Protein AF-A0A6H5HE06-F1 (afdb_monomer)

InterPro domains:
  IPR005312 Domain of unknown function DUF1759 [PF03564] (68-208)

Solvent-accessible surface area (backbone atoms only — not comparable to full-atom values): 14876 Å² total; per-residue (Å²): 140,81,90,82,85,84,83,82,84,81,82,81,82,79,86,78,85,81,70,79,87,67,64,83,71,72,83,76,66,80,84,77,76,80,84,75,77,85,86,81,89,82,90,81,91,78,94,75,88,69,99,61,97,68,81,77,68,78,78,83,72,69,70,60,37,73,64,35,54,92,39,27,66,64,50,46,66,64,46,46,63,63,71,69,41,82,90,56,56,46,38,60,50,33,53,51,52,55,57,29,33,27,83,94,32,77,48,32,57,56,50,70,72,46,72,88,34,50,85,39,29,65,54,48,55,48,52,48,37,67,73,34,54,40,65,70,61,46,50,52,50,41,52,50,52,51,53,48,48,22,53,37,42,74,62,65,80,65,59,66,54,71,67,59,44,49,56,52,51,49,52,38,52,54,52,38,43,76,71,63,51,61,43,62,87,40,19,52,64,52,39,55,50,54,56,57,43,48,56,71,70,58,44,53,52,50,51,50,52,54,62,71,68,62,78,84,66,99,63,71,86,72,48,24,47,60,47,45,53,52,51,56,54,53,66,70,76,111

Foldseek 3Di:
DDDDDDDDPDDDDDDDDDDPVPPPPPPDDPDPPPPDDDDDDDDDDDDDDDPDPDPPDPPPQQAADLQALVCPVVVCVVLVVVVPDPVDALLVSLVSVLSNHDPPHPLNVLSVVDDSDSVCSVVSVVVSCVHRVDLVVSLVVLVVQLVVLLVCCVVVPNHDDLVVSLVSLVVSVVSCVSSVVLPLVCLLVSLVSSLSNDDPVLNVVVVVVVVVVPPDDPPVSRPSSVVVVVVNVSSVVD

Mean predicted aligned error: 15.54 Å

Nearest PDB structures (foldseek):
  2rld-assembly1_A  TM=2.270E-01  e=9.635E+00  Bacteroides thetaiotaomicron VPI-5482

Structure (mmCIF, N/CA/C/O backbone):
data_AF-A0A6H5HE06-F1
#
_entry.id   AF-A0A6H5HE06-F1
#
loop_
_atom_site.group_PDB
_atom_site.id
_atom_site.type_symbol
_atom_site.label_atom_id
_atom_site.label_alt_id
_atom_site.label_comp_id
_atom_site.label_asym_id
_atom_site.label_entity_id
_atom_site.label_seq_id
_atom_site.pdbx_PDB_ins_code
_atom_site.Cartn_x
_atom_site.Cartn_y
_atom_site.Cartn_z
_atom_site.occupancy
_atom_site.B_iso_or_equiv
_atom_site.auth_seq_id
_atom_site.auth_comp_id
_atom_site.auth_asym_id
_atom_site.auth_atom_id
_atom_site.pdbx_PDB_model_num
ATOM 1 N N . MET A 1 1 ? -53.006 7.112 -16.946 1.00 32.72 1 MET A N 1
ATOM 2 C CA . MET A 1 1 ? -52.119 8.195 -17.419 1.00 32.72 1 MET A CA 1
ATOM 3 C C . MET A 1 1 ? -51.472 8.803 -16.187 1.00 32.72 1 MET A C 1
ATOM 5 O O . MET A 1 1 ? -52.206 9.286 -15.347 1.00 32.72 1 MET A O 1
ATOM 9 N N . GLU A 1 2 ? -50.173 8.758 -15.936 1.00 30.00 2 GLU A N 1
ATOM 10 C CA . GLU A 1 2 ? -49.033 8.216 -16.670 1.00 30.00 2 GLU A CA 1
ATOM 11 C C . GLU A 1 2 ? -47.868 8.178 -15.662 1.00 30.00 2 GLU A C 1
ATOM 13 O O . GLU A 1 2 ? -47.622 9.157 -14.957 1.00 30.00 2 GLU A O 1
ATOM 18 N N . GLU A 1 3 ? -47.202 7.031 -15.548 1.00 27.72 3 GLU A N 1
ATOM 19 C CA . GLU A 1 3 ? -45.944 6.849 -14.820 1.00 27.72 3 GLU A CA 1
ATOM 20 C C . GLU A 1 3 ? -44.797 7.603 -15.504 1.00 27.72 3 GLU A C 1
ATOM 22 O O . GLU A 1 3 ? -44.629 7.440 -16.709 1.00 27.72 3 GLU A O 1
ATOM 27 N N . LYS A 1 4 ? -43.917 8.279 -14.745 1.00 31.20 4 LYS A N 1
ATOM 28 C CA . LYS A 1 4 ? -42.487 8.493 -15.095 1.00 31.20 4 LYS A CA 1
ATOM 29 C C . LYS A 1 4 ? -41.667 8.522 -13.794 1.00 31.20 4 LYS A C 1
ATOM 31 O O . LYS A 1 4 ? -41.693 9.503 -13.066 1.00 31.20 4 LYS A O 1
ATOM 36 N N . ARG A 1 5 ? -41.176 7.381 -13.294 1.00 28.95 5 ARG A N 1
ATOM 37 C CA . ARG A 1 5 ? -39.934 6.649 -13.643 1.00 28.95 5 ARG A CA 1
ATOM 38 C C . ARG A 1 5 ? -38.651 7.436 -13.318 1.00 28.95 5 ARG A C 1
ATOM 40 O O . ARG A 1 5 ? -38.091 8.130 -14.157 1.00 28.95 5 ARG A O 1
ATOM 47 N N . CYS A 1 6 ? -38.180 7.269 -12.080 1.00 26.36 6 CYS A N 1
ATOM 48 C CA . CYS A 1 6 ? -36.849 7.658 -11.613 1.00 26.36 6 CYS A CA 1
ATOM 49 C C . CYS A 1 6 ? -35.831 6.573 -12.022 1.00 26.36 6 CYS A C 1
ATOM 51 O O . CYS A 1 6 ? -35.875 5.450 -11.514 1.00 26.36 6 CYS A O 1
ATOM 53 N N . SER A 1 7 ? -34.943 6.884 -12.971 1.00 28.98 7 SER A N 1
ATOM 54 C CA . SER A 1 7 ? -33.875 5.983 -13.425 1.00 28.98 7 SER A CA 1
ATOM 55 C C . SER A 1 7 ? -32.714 5.949 -12.429 1.00 28.98 7 SER A C 1
ATOM 57 O O . SER A 1 7 ? -31.887 6.858 -12.380 1.00 28.98 7 SER A O 1
ATOM 59 N N . LYS A 1 8 ? -32.616 4.849 -11.676 1.00 29.03 8 LYS A N 1
ATOM 60 C CA . LYS A 1 8 ? -31.389 4.411 -10.997 1.00 29.03 8 LYS A CA 1
ATOM 61 C C . LYS A 1 8 ? -30.367 3.958 -12.047 1.00 29.03 8 LYS A C 1
ATOM 63 O O . LYS A 1 8 ? -30.554 2.920 -12.675 1.00 29.03 8 LYS A O 1
ATOM 68 N N . SER A 1 9 ? -29.270 4.696 -12.199 1.00 26.89 9 SER A N 1
ATOM 69 C CA . SER A 1 9 ? -28.078 4.222 -12.914 1.00 26.89 9 SER A CA 1
ATOM 70 C C . SER A 1 9 ? -27.124 3.563 -11.924 1.00 26.89 9 SER A C 1
ATOM 72 O O . SER A 1 9 ? -26.364 4.214 -11.213 1.00 26.89 9 SER A O 1
ATOM 74 N N . GLN A 1 10 ? -27.217 2.242 -11.871 1.00 29.36 10 GLN A N 1
ATOM 75 C CA . GLN A 1 10 ? -26.431 1.341 -11.044 1.00 29.36 10 GLN A CA 1
ATOM 76 C C . GLN A 1 10 ? -25.119 1.022 -11.774 1.00 29.36 10 GLN A C 1
ATOM 78 O O . GLN A 1 10 ? -25.118 0.283 -12.755 1.00 29.36 10 GLN A O 1
ATOM 83 N N . ARG A 1 11 ? -23.989 1.583 -11.326 1.00 28.09 11 ARG A N 1
ATOM 84 C CA . ARG A 1 11 ? -22.661 1.161 -11.800 1.00 28.09 11 ARG A CA 1
ATOM 85 C C . ARG A 1 11 ? -22.118 0.075 -10.872 1.00 28.09 11 ARG A C 1
ATOM 87 O O . ARG A 1 11 ? -21.587 0.356 -9.805 1.00 28.09 11 ARG A O 1
ATOM 94 N N . ARG A 1 12 ? -22.302 -1.176 -11.305 1.00 26.03 12 ARG A N 1
ATOM 95 C CA . ARG A 1 12 ? -21.591 -2.376 -10.834 1.00 26.03 12 ARG A CA 1
ATOM 96 C C . ARG A 1 12 ? -20.084 -2.170 -11.028 1.00 26.03 12 ARG A C 1
ATOM 98 O O . ARG A 1 12 ? -19.640 -2.047 -12.167 1.00 26.03 12 ARG A O 1
ATOM 105 N N . ALA A 1 13 ? -19.310 -2.171 -9.946 1.00 29.38 13 ALA A N 1
ATOM 106 C CA . ALA A 1 13 ? -17.870 -2.396 -10.020 1.00 29.38 13 ALA A CA 1
ATOM 107 C C . ALA A 1 13 ? -17.638 -3.904 -10.197 1.00 29.38 13 ALA A C 1
ATOM 109 O O . ALA A 1 13 ? -18.088 -4.701 -9.374 1.00 29.38 13 ALA A O 1
ATOM 110 N N . LYS A 1 14 ? -17.023 -4.279 -11.322 1.00 31.33 14 LYS A N 1
ATOM 111 C CA . LYS A 1 14 ? -16.633 -5.653 -11.639 1.00 31.33 14 LYS A CA 1
ATOM 112 C C . LYS A 1 14 ? -15.388 -6.046 -10.841 1.00 31.33 14 LYS A C 1
ATOM 114 O O . LYS A 1 14 ? -14.410 -5.310 -10.800 1.00 31.33 14 LYS A O 1
ATOM 119 N N . GLU A 1 15 ? -15.531 -7.209 -10.222 1.00 33.09 15 GLU A N 1
ATOM 120 C CA . GLU A 1 15 ? -14.563 -8.213 -9.779 1.00 33.09 15 GLU A CA 1
ATOM 121 C C . GLU A 1 15 ? -13.098 -8.027 -10.211 1.00 33.09 15 GLU A C 1
ATOM 123 O O . GLU A 1 15 ? -12.779 -7.982 -11.397 1.00 33.09 15 GLU A O 1
ATOM 128 N N . SER A 1 16 ? -12.201 -8.073 -9.223 1.00 31.77 16 SER A N 1
ATOM 129 C CA . SER A 1 16 ? -10.823 -8.533 -9.387 1.00 31.77 16 SER A CA 1
ATOM 130 C C . SER A 1 16 ? -10.535 -9.627 -8.350 1.00 31.77 16 SER A C 1
ATOM 132 O O . SER A 1 16 ? -10.963 -9.558 -7.195 1.00 31.77 16 SER A O 1
ATOM 134 N N . HIS A 1 17 ? -9.911 -10.703 -8.827 1.00 32.16 17 HIS A N 1
ATOM 135 C CA . HIS A 1 17 ? -9.815 -12.015 -8.187 1.00 32.16 17 HIS A CA 1
ATOM 136 C C . HIS A 1 17 ? -9.103 -12.016 -6.813 1.00 32.16 17 HIS A C 1
ATOM 138 O O . HIS A 1 17 ? -8.177 -11.235 -6.589 1.00 32.16 17 HIS A O 1
ATOM 144 N N . PRO A 1 18 ? -9.493 -12.914 -5.883 1.00 31.30 18 PRO A N 1
ATOM 145 C CA . PRO A 1 18 ? -8.950 -12.952 -4.528 1.00 31.30 18 PRO A CA 1
ATOM 146 C C . PRO A 1 18 ? -7.567 -13.620 -4.443 1.00 31.30 18 PRO A C 1
ATOM 148 O O . PRO A 1 18 ? -7.316 -14.678 -5.014 1.00 31.30 18 PRO A O 1
ATOM 151 N N . CYS A 1 19 ? -6.689 -13.020 -3.637 1.00 32.19 19 CYS A N 1
ATOM 152 C CA . CYS A 1 19 ? -5.426 -13.600 -3.178 1.00 32.19 19 CYS A CA 1
ATOM 153 C C . CYS A 1 19 ? -5.681 -14.891 -2.369 1.00 32.19 19 CYS A C 1
ATOM 155 O O . CYS A 1 19 ? -6.339 -14.858 -1.326 1.00 32.19 19 CYS A O 1
ATOM 157 N N . SER A 1 20 ? -5.132 -16.023 -2.825 1.00 30.17 20 SER A N 1
ATOM 158 C CA . SER A 1 20 ? -5.355 -17.369 -2.259 1.00 30.17 20 SER A CA 1
ATOM 159 C C . SER A 1 20 ? -4.800 -17.567 -0.840 1.00 30.17 20 SER A C 1
ATOM 161 O O . SER A 1 20 ? -5.132 -18.547 -0.169 1.00 30.17 20 SER A O 1
ATOM 163 N N . GLN A 1 21 ? -4.000 -16.622 -0.340 1.00 33.66 21 GLN A N 1
ATOM 164 C CA . GLN A 1 21 ? -3.414 -16.689 0.998 1.00 33.66 21 GLN A CA 1
ATOM 165 C C . GLN A 1 21 ? -4.426 -16.373 2.117 1.00 33.66 21 GLN A C 1
ATOM 167 O O . GLN A 1 21 ? -4.182 -16.727 3.268 1.00 33.66 21 GLN A O 1
ATOM 172 N N . CYS A 1 22 ? -5.556 -15.715 1.812 1.00 34.56 22 CYS A N 1
ATOM 173 C CA . CYS A 1 22 ? -6.513 -15.247 2.828 1.00 34.56 22 CYS A CA 1
ATOM 174 C C . CYS A 1 22 ? -7.740 -16.154 3.045 1.00 34.56 22 CYS A C 1
ATOM 176 O O . CYS A 1 22 ? -8.517 -15.905 3.965 1.00 34.56 22 CYS A O 1
ATOM 178 N N . ASP A 1 23 ? -7.909 -17.207 2.240 1.00 29.30 23 ASP A N 1
ATOM 179 C CA . ASP A 1 23 ? -9.127 -18.037 2.243 1.00 29.30 23 ASP A CA 1
ATOM 180 C C . ASP A 1 23 ? -9.138 -19.107 3.355 1.00 29.30 23 ASP A C 1
ATOM 182 O O . ASP A 1 23 ? -10.183 -19.526 3.847 1.00 29.30 23 ASP A O 1
ATOM 186 N N . LYS A 1 24 ? -7.963 -19.534 3.837 1.00 32.78 24 LYS A N 1
ATOM 187 C CA . LYS A 1 24 ? -7.861 -20.708 4.727 1.00 32.78 24 LYS A CA 1
ATOM 188 C C . LYS A 1 24 ? -8.133 -20.435 6.212 1.00 32.78 24 LYS A C 1
ATOM 190 O O . LYS A 1 24 ? -8.292 -21.389 6.968 1.00 32.78 24 LYS A O 1
ATOM 195 N N . THR A 1 25 ? -8.227 -19.176 6.642 1.00 34.03 25 THR A N 1
ATOM 196 C CA . THR A 1 25 ? -8.325 -18.839 8.080 1.00 34.03 25 THR A CA 1
ATOM 197 C C . THR A 1 25 ? -9.739 -18.450 8.523 1.00 34.03 25 THR A C 1
ATOM 199 O O . THR A 1 25 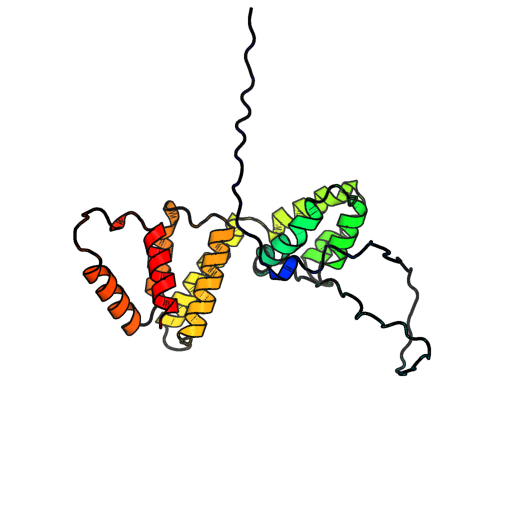? -10.058 -18.542 9.704 1.00 34.03 25 THR A O 1
ATOM 202 N N . ILE A 1 26 ? -10.624 -18.055 7.600 1.00 36.97 26 ILE A N 1
ATOM 203 C CA . ILE A 1 26 ? -11.924 -17.455 7.962 1.00 36.97 26 ILE A CA 1
ATOM 204 C C . ILE A 1 26 ? -13.041 -18.507 8.119 1.00 36.97 26 ILE A C 1
ATOM 206 O O . ILE A 1 26 ? -14.013 -18.272 8.830 1.00 36.97 26 ILE A O 1
ATOM 210 N N . GLY A 1 27 ? -12.886 -19.703 7.542 1.00 28.59 27 GLY A N 1
ATOM 211 C CA . GLY A 1 27 ? -13.958 -20.705 7.463 1.00 28.59 27 GLY A CA 1
ATOM 212 C C . GLY A 1 27 ? -14.201 -21.591 8.694 1.00 28.59 27 GLY A C 1
ATOM 213 O O . GLY A 1 27 ? -15.049 -22.476 8.616 1.00 28.59 27 GLY A O 1
ATOM 214 N N . ARG A 1 28 ? -13.472 -21.439 9.813 1.00 28.52 28 ARG A N 1
ATOM 215 C CA . ARG A 1 28 ? -13.608 -22.394 10.939 1.00 28.52 28 ARG A CA 1
ATOM 216 C C . ARG A 1 28 ? -13.465 -21.846 12.354 1.00 28.52 28 ARG A C 1
ATOM 218 O O . ARG A 1 28 ? -13.445 -22.635 13.296 1.00 28.52 28 ARG A O 1
ATOM 225 N N . VAL A 1 29 ? -13.403 -20.531 12.530 1.00 32.97 29 VAL A N 1
ATOM 226 C CA . VAL A 1 29 ? -13.404 -19.946 13.874 1.00 32.97 29 VAL A CA 1
ATOM 227 C C . VAL A 1 29 ? -14.833 -19.542 14.202 1.00 32.97 29 VAL A C 1
ATOM 229 O O . VAL A 1 29 ? -15.261 -18.428 13.915 1.00 32.97 29 VAL A O 1
ATOM 232 N N . GLY A 1 30 ? -15.584 -20.476 14.792 1.00 29.84 30 GLY A N 1
ATOM 233 C CA . GLY A 1 30 ? -16.690 -20.090 15.660 1.00 29.84 30 GLY A CA 1
ATOM 234 C C . GLY A 1 30 ? -16.108 -19.155 16.716 1.00 29.84 30 GLY A C 1
ATOM 235 O O . GLY A 1 30 ? -15.232 -19.560 17.482 1.00 29.84 30 GLY A O 1
ATOM 236 N N . LEU A 1 31 ? -16.494 -17.881 16.662 1.00 35.03 31 LEU A N 1
ATOM 237 C CA . LEU A 1 31 ? -16.007 -16.842 17.558 1.00 35.03 31 LEU A CA 1
ATOM 238 C C . LEU A 1 31 ? -16.509 -17.119 18.982 1.00 35.03 31 LEU A C 1
ATOM 240 O O . LEU A 1 31 ? -17.526 -16.591 19.403 1.00 35.03 31 LEU A O 1
ATOM 244 N N . ASN A 1 32 ? -15.761 -17.914 19.743 1.00 27.48 32 ASN A N 1
ATOM 245 C CA . ASN A 1 32 ? -15.728 -17.789 21.196 1.00 27.48 32 ASN A CA 1
ATOM 246 C C . ASN A 1 32 ? -14.580 -16.836 21.543 1.00 27.48 32 ASN A C 1
ATOM 248 O O . ASN A 1 32 ? -13.508 -17.265 21.975 1.00 27.48 32 ASN A O 1
ATOM 252 N N . ILE A 1 33 ? -14.778 -15.536 21.306 1.00 35.53 33 ILE A N 1
ATOM 253 C CA . ILE A 1 33 ? -13.910 -14.521 21.907 1.00 35.53 33 ILE A CA 1
ATOM 254 C C . ILE A 1 33 ? -14.346 -14.401 23.365 1.00 35.53 33 ILE A C 1
ATOM 256 O O . ILE A 1 33 ? -15.335 -13.757 23.696 1.00 35.53 33 ILE A O 1
ATOM 260 N N . VAL A 1 34 ? -13.602 -15.069 24.244 1.00 28.89 34 VAL A N 1
ATOM 261 C CA . VAL A 1 34 ? -13.653 -14.798 25.679 1.00 28.89 34 VAL A CA 1
ATOM 262 C C . VAL A 1 34 ? -13.015 -13.427 25.885 1.00 28.89 34 VAL A C 1
ATOM 264 O O . VAL A 1 34 ? -11.790 -13.292 25.885 1.00 28.89 34 VAL A O 1
ATOM 267 N N 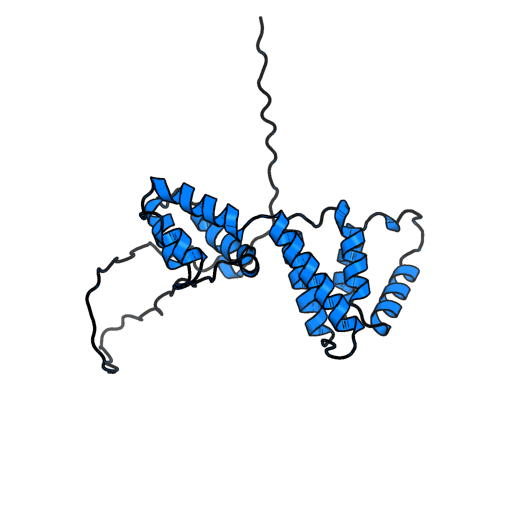. VAL A 1 35 ? -13.853 -12.401 26.014 1.00 26.92 35 VAL A N 1
ATOM 268 C CA . VAL A 1 35 ? -13.440 -11.068 26.455 1.00 26.92 35 VAL A CA 1
ATOM 269 C C . VAL A 1 35 ? -13.186 -11.161 27.959 1.00 26.92 35 VAL A C 1
ATOM 271 O O . VAL A 1 35 ? -14.091 -10.976 28.765 1.00 26.92 35 VAL A O 1
ATOM 274 N N . ASN A 1 36 ? -11.965 -11.522 28.358 1.00 29.02 36 ASN A N 1
ATOM 275 C CA . ASN A 1 36 ? -11.581 -11.392 29.759 1.00 29.02 36 ASN A CA 1
ATOM 276 C C . ASN A 1 36 ? -11.046 -9.982 30.007 1.00 29.02 36 ASN A C 1
ATOM 278 O O . ASN A 1 36 ? -10.022 -9.567 29.463 1.00 29.02 36 ASN A O 1
ATOM 282 N N . SER A 1 37 ? -11.783 -9.279 30.855 1.00 29.88 37 SER A N 1
ATOM 283 C CA . SER A 1 37 ? -11.412 -8.069 31.571 1.00 29.88 37 SER A CA 1
ATOM 284 C C . SER A 1 37 ? -10.034 -8.194 32.241 1.00 29.88 37 SER A C 1
ATOM 286 O O . SER A 1 37 ? -9.697 -9.218 32.837 1.00 29.88 37 SER A O 1
ATOM 288 N N . LEU A 1 38 ? -9.242 -7.119 32.141 1.00 27.62 38 LEU A N 1
ATOM 289 C CA . LEU A 1 38 ? -8.001 -6.895 32.899 1.00 27.62 38 LEU A CA 1
ATOM 290 C C . LEU A 1 38 ? -8.249 -7.034 34.416 1.00 27.62 38 LEU A C 1
ATOM 292 O O . LEU A 1 38 ? -9.349 -6.695 34.866 1.00 27.62 38 LEU A O 1
ATOM 296 N N . PRO A 1 39 ? -7.246 -7.443 35.228 1.00 32.75 39 PRO A N 1
ATOM 297 C CA . PRO A 1 39 ? -6.311 -6.459 35.812 1.00 32.75 39 PRO 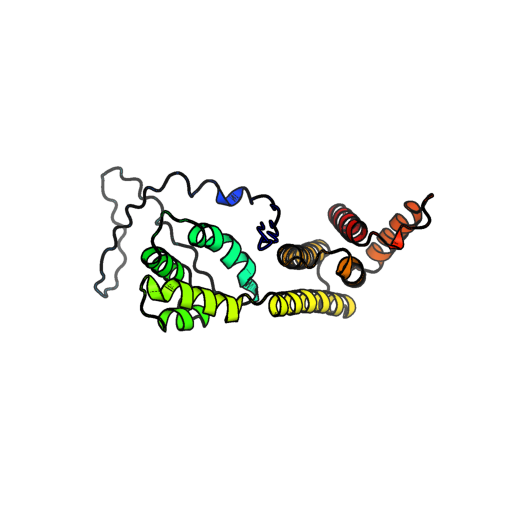A CA 1
ATOM 298 C C . PRO A 1 39 ? -4.885 -7.050 36.084 1.00 32.75 39 PRO A C 1
ATOM 300 O O . PRO A 1 39 ? -4.493 -7.973 35.375 1.00 32.75 39 PRO A O 1
ATOM 303 N N . PRO A 1 40 ? -4.025 -6.485 36.968 1.00 36.59 40 PRO A N 1
ATOM 304 C CA . PRO A 1 40 ? -2.846 -5.707 36.584 1.00 36.59 40 PRO A CA 1
ATOM 305 C C . PRO A 1 40 ? -1.485 -6.365 36.928 1.00 36.59 40 PRO A C 1
ATOM 307 O O . PRO A 1 40 ? -1.402 -7.305 37.707 1.00 36.59 40 PRO A O 1
ATOM 310 N N . THR A 1 41 ? -0.426 -5.795 36.341 1.00 35.28 41 THR A N 1
ATOM 311 C CA . THR A 1 41 ? 0.981 -5.680 36.797 1.00 35.28 41 THR A CA 1
ATOM 312 C C . THR A 1 41 ? 1.647 -6.844 37.555 1.00 35.28 41 THR A C 1
ATOM 314 O O . THR A 1 41 ? 1.329 -7.119 38.706 1.00 35.28 41 THR A O 1
ATOM 317 N N . GLY A 1 42 ? 2.739 -7.384 36.994 1.00 27.23 42 GLY A N 1
ATOM 318 C CA . GLY A 1 42 ? 3.736 -8.141 37.764 1.00 27.23 42 GLY A CA 1
ATOM 319 C C . GLY A 1 42 ? 4.708 -8.946 36.900 1.00 27.23 42 GLY A C 1
ATOM 320 O O . GLY A 1 42 ? 4.293 -9.779 36.105 1.00 27.23 42 GLY A O 1
ATOM 321 N N . ALA A 1 43 ? 6.004 -8.678 37.053 1.00 33.81 43 ALA A N 1
ATOM 322 C CA . ALA A 1 43 ? 7.111 -9.366 36.394 1.00 33.81 43 ALA A CA 1
ATOM 323 C C . ALA A 1 43 ? 7.259 -10.842 36.826 1.00 33.81 43 ALA A C 1
ATOM 325 O O . ALA A 1 43 ? 6.932 -11.189 37.957 1.00 33.81 43 ALA A O 1
ATOM 326 N N . GLY A 1 44 ? 7.859 -11.674 35.962 1.00 27.91 44 GLY A N 1
ATOM 327 C CA . GLY A 1 44 ? 8.436 -12.970 36.347 1.00 27.91 44 GLY A CA 1
ATOM 328 C C . GLY A 1 44 ? 8.218 -14.098 35.335 1.00 27.91 44 GLY A C 1
ATOM 329 O O . GLY A 1 44 ? 7.105 -14.577 35.149 1.00 27.91 44 GLY A O 1
ATOM 330 N N . SER A 1 45 ? 9.303 -14.547 34.704 1.00 39.31 45 SER A N 1
ATOM 331 C CA . SER A 1 45 ? 9.367 -15.742 33.857 1.00 39.31 45 SER A CA 1
ATOM 332 C C . SER A 1 45 ? 9.084 -17.027 34.643 1.00 39.31 45 SER A C 1
ATOM 334 O O . SER A 1 45 ? 9.656 -17.228 35.710 1.00 39.31 45 SER A O 1
ATOM 336 N N . SER A 1 46 ? 8.301 -17.946 34.072 1.00 28.94 46 SER A N 1
ATOM 337 C CA . SER A 1 46 ? 8.353 -19.379 34.396 1.00 28.94 46 SER A CA 1
ATOM 338 C C . SER A 1 46 ? 7.629 -20.196 33.322 1.00 28.94 46 SER A C 1
ATOM 340 O O . SER A 1 46 ? 6.442 -20.001 33.060 1.00 28.94 46 SER A O 1
ATOM 342 N N . LEU A 1 47 ? 8.366 -21.106 32.683 1.00 35.50 47 LEU A N 1
ATOM 343 C CA . LEU A 1 47 ? 7.821 -22.175 31.853 1.00 35.50 47 LEU A CA 1
ATOM 344 C C . LEU A 1 47 ? 7.240 -23.244 32.787 1.00 35.50 47 LEU A C 1
ATOM 346 O O . LEU A 1 47 ? 7.994 -23.937 33.463 1.00 35.50 47 LEU A O 1
ATOM 350 N N . SER A 1 48 ? 5.918 -23.411 32.801 1.00 31.33 48 SER A N 1
ATOM 351 C CA . SER A 1 48 ? 5.274 -24.584 33.394 1.00 31.33 48 SER A CA 1
ATOM 352 C C . SER A 1 48 ? 4.592 -25.416 32.308 1.00 31.33 48 SER A C 1
ATOM 354 O O . SER A 1 48 ? 3.675 -24.977 31.608 1.00 31.33 48 SER A O 1
ATOM 356 N N . VAL A 1 49 ? 5.089 -26.643 32.148 1.00 35.56 49 VAL A N 1
ATOM 357 C CA . VAL A 1 49 ? 4.412 -27.712 31.413 1.00 35.56 49 VAL A CA 1
ATOM 358 C C . VAL A 1 49 ? 3.240 -28.164 32.279 1.00 35.56 49 VAL A C 1
ATOM 360 O O . VAL A 1 49 ? 3.432 -28.528 33.435 1.00 35.56 49 VAL A O 1
ATOM 363 N N . SER A 1 50 ? 2.024 -28.114 31.738 1.00 33.56 50 SER A N 1
ATOM 364 C CA . SER A 1 50 ? 0.850 -28.711 32.372 1.00 33.56 50 SER A CA 1
ATOM 365 C C . SER A 1 50 ? 0.415 -29.913 31.543 1.00 33.56 50 SER A C 1
AT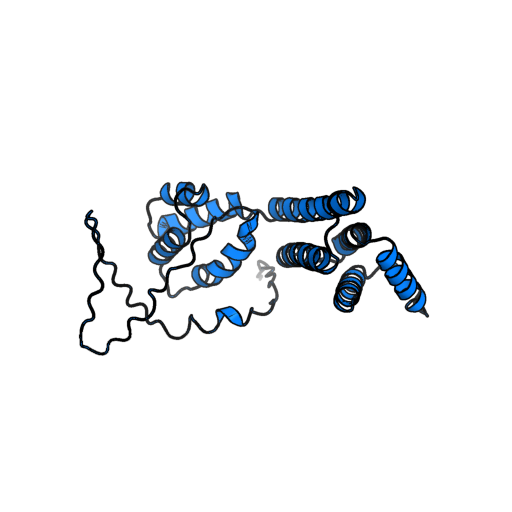OM 367 O O . SER A 1 50 ? 0.079 -29.782 30.364 1.00 33.56 50 SER A O 1
ATOM 369 N N . GLU A 1 51 ? 0.472 -31.084 32.175 1.00 46.00 51 GLU A N 1
ATOM 370 C CA . GLU A 1 51 ? -0.065 -32.356 31.701 1.00 46.00 51 GLU A CA 1
ATOM 371 C C . GLU A 1 51 ? -1.585 -32.263 31.553 1.00 46.00 51 GLU A C 1
ATOM 373 O O . GLU A 1 51 ? -2.349 -32.463 32.493 1.00 46.00 51 GLU A O 1
ATOM 378 N N . LYS A 1 52 ? -2.020 -31.914 30.347 1.00 43.53 52 LYS A N 1
ATOM 379 C CA . LYS A 1 52 ? -3.291 -32.288 29.719 1.00 43.53 52 LYS A CA 1
ATOM 380 C C . LYS A 1 52 ? -3.174 -31.794 28.289 1.00 43.53 52 LYS A C 1
ATOM 382 O O . LYS A 1 52 ? -2.918 -30.612 28.084 1.00 43.53 52 LYS A O 1
ATOM 387 N N . GLY A 1 53 ? -3.292 -32.704 27.324 1.00 43.81 53 GLY A N 1
ATOM 388 C CA . GLY A 1 53 ? -3.098 -32.473 25.889 1.00 43.81 53 GLY A CA 1
ATOM 389 C C . GLY A 1 53 ? -4.095 -31.490 25.272 1.00 43.81 53 GLY A C 1
ATOM 390 O O . GLY A 1 53 ? -4.875 -31.853 24.401 1.00 43.81 53 GLY A O 1
ATOM 391 N N . VAL A 1 54 ? -4.060 -30.237 25.709 1.00 43.97 54 VAL A N 1
ATOM 392 C CA . VAL A 1 54 ? -4.626 -29.100 25.005 1.00 43.97 54 VAL A CA 1
ATOM 393 C C . VAL A 1 54 ? -3.476 -28.538 24.192 1.00 43.97 54 VAL A C 1
ATOM 395 O O . VAL A 1 54 ? -2.587 -27.869 24.720 1.00 43.97 54 VAL A O 1
ATOM 398 N N . LEU A 1 55 ? -3.476 -28.847 22.898 1.00 38.56 55 LEU A N 1
ATOM 399 C CA . LEU A 1 55 ? -2.689 -28.107 21.924 1.00 38.56 55 LEU A CA 1
ATOM 400 C C . LEU A 1 55 ? -3.057 -26.628 22.100 1.00 38.56 55 LEU A C 1
ATOM 402 O O . LEU A 1 55 ? -4.141 -26.203 21.704 1.00 38.56 55 LEU A O 1
ATOM 406 N N . LYS A 1 56 ? -2.198 -25.843 22.760 1.00 47.25 56 LYS A N 1
ATOM 407 C CA . LYS A 1 56 ? -2.336 -24.387 22.779 1.00 47.25 56 LYS A CA 1
ATOM 408 C C . LYS A 1 56 ? -2.060 -23.939 21.351 1.00 47.25 56 LYS A C 1
ATOM 410 O O . LYS A 1 56 ? -0.900 -23.856 20.952 1.00 47.25 56 LYS A O 1
ATOM 415 N N . LEU A 1 57 ? -3.118 -23.710 20.569 1.00 47.06 57 LEU A N 1
ATOM 416 C CA . LEU A 1 57 ? -2.977 -23.000 19.304 1.00 47.06 57 LEU A CA 1
ATOM 417 C C . LEU A 1 57 ? -2.208 -21.703 19.602 1.00 47.06 57 LEU A C 1
ATOM 419 O O . LEU A 1 57 ? -2.505 -21.064 20.623 1.00 47.06 57 LEU A O 1
ATOM 423 N N . PRO A 1 58 ? -1.225 -21.313 18.767 1.00 44.53 58 PRO A N 1
ATOM 424 C CA . PRO A 1 58 ? -0.632 -19.990 18.867 1.00 44.53 58 PRO A CA 1
ATOM 425 C C . PRO A 1 58 ? -1.775 -18.986 18.962 1.00 44.53 58 PRO A C 1
ATOM 427 O O . PRO A 1 58 ? -2.696 -19.032 18.141 1.00 44.53 58 PRO A O 1
ATOM 430 N N . LYS A 1 59 ? -1.773 -18.149 20.006 1.00 49.22 59 LYS A N 1
ATOM 431 C CA . LYS A 1 59 ? -2.762 -17.078 20.132 1.00 49.22 59 LYS A CA 1
ATOM 432 C C . LYS A 1 59 ? -2.742 -16.322 18.806 1.00 49.22 59 LYS A C 1
ATOM 434 O O . LYS A 1 59 ? -1.685 -15.838 18.409 1.00 49.22 59 LYS A O 1
ATOM 439 N N . LEU A 1 60 ? -3.870 -16.301 18.095 1.00 53.09 60 LEU A N 1
ATOM 440 C CA . LEU A 1 60 ? -3.990 -15.532 16.864 1.00 53.09 60 LEU A CA 1
ATOM 441 C C . LEU A 1 60 ? -3.878 -14.059 17.257 1.00 53.09 60 LEU A C 1
ATOM 443 O O . LEU A 1 60 ? -4.844 -13.449 17.710 1.00 53.09 60 LEU A O 1
ATOM 447 N N . GLU A 1 61 ? -2.681 -13.499 17.141 1.00 56.53 61 GLU A N 1
ATOM 448 C CA . GLU A 1 61 ? -2.500 -12.063 17.242 1.00 56.53 61 GLU A CA 1
ATOM 449 C C . GLU A 1 61 ? -3.080 -11.451 15.971 1.00 56.53 61 GLU A C 1
ATOM 451 O O . GLU A 1 61 ? -2.620 -11.717 14.856 1.00 56.53 61 GLU A O 1
ATOM 456 N N . LEU A 1 62 ? -4.146 -10.664 16.128 1.00 68.44 62 LEU A N 1
ATOM 457 C CA . LEU A 1 62 ? -4.645 -9.849 15.033 1.00 68.44 62 LEU A CA 1
ATOM 458 C C . L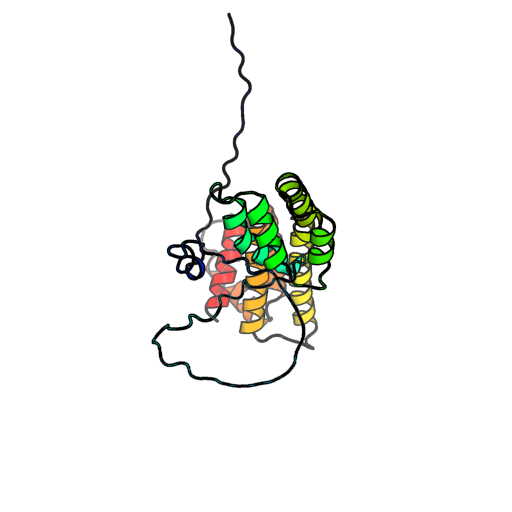EU A 1 62 ? -3.502 -8.944 14.574 1.00 68.44 62 LEU A C 1
ATOM 460 O O . LEU A 1 62 ? -2.894 -8.234 15.377 1.00 68.44 62 LEU A O 1
ATOM 464 N N . ARG A 1 63 ? -3.193 -8.994 13.276 1.00 76.31 63 ARG A N 1
ATOM 465 C CA . ARG A 1 63 ? -2.147 -8.162 12.686 1.00 76.31 63 ARG A CA 1
ATOM 466 C C . ARG A 1 63 ? -2.474 -6.696 12.966 1.00 76.31 63 ARG A C 1
ATOM 468 O O . ARG A 1 63 ? -3.493 -6.196 12.492 1.00 76.31 63 ARG A O 1
ATOM 475 N N . LYS A 1 64 ? -1.599 -6.020 13.712 1.00 86.50 64 LYS A N 1
ATOM 476 C CA . LYS A 1 64 ? -1.670 -4.571 13.902 1.00 86.50 64 LYS A CA 1
ATOM 477 C C . LYS A 1 64 ? -1.158 -3.877 12.637 1.00 86.50 64 LYS A C 1
ATOM 479 O O . LYS A 1 64 ? -0.144 -4.276 12.067 1.00 86.50 64 LYS A O 1
ATOM 484 N N . PHE A 1 65 ? -1.878 -2.858 12.193 1.00 84.62 65 PHE A N 1
ATOM 485 C CA . PHE A 1 65 ? -1.541 -2.009 11.062 1.00 84.62 65 PHE A CA 1
ATOM 486 C C . PHE A 1 65 ? -1.252 -0.599 11.567 1.00 84.62 65 PHE A C 1
ATOM 488 O O . PHE A 1 65 ? -2.064 0.001 12.275 1.00 84.62 65 PHE A O 1
ATOM 495 N N . ASP A 1 66 ? -0.122 -0.043 11.149 1.00 89.50 66 ASP A N 1
ATOM 496 C CA . ASP A 1 66 ? 0.077 1.401 11.151 1.00 89.50 66 ASP A CA 1
ATOM 497 C C . ASP A 1 66 ? -0.707 1.976 9.971 1.00 89.50 66 ASP A C 1
ATOM 499 O O . ASP A 1 66 ? -0.257 1.906 8.828 1.00 89.50 66 ASP A O 1
ATOM 503 N N . ILE A 1 67 ? -1.941 2.418 10.221 1.00 89.56 67 ILE A N 1
ATOM 504 C CA . ILE A 1 67 ? -2.864 2.864 9.174 1.00 89.56 67 ILE A CA 1
ATOM 505 C C . ILE A 1 67 ? -2.444 4.269 8.730 1.00 89.56 67 ILE A C 1
ATOM 507 O O . ILE A 1 67 ? -2.764 5.277 9.358 1.00 89.56 67 ILE A O 1
ATOM 511 N N . GLN A 1 68 ? -1.723 4.317 7.617 1.00 91.06 68 GLN A N 1
ATOM 512 C CA . GLN A 1 68 ? -1.219 5.520 6.966 1.00 91.06 68 GLN A CA 1
ATOM 513 C C . GLN A 1 68 ? -1.546 5.454 5.474 1.00 91.06 68 GLN A C 1
ATOM 515 O O . GLN A 1 68 ? -1.888 4.379 4.980 1.00 91.06 68 GLN A O 1
ATOM 520 N N . PRO A 1 69 ? -1.395 6.548 4.706 1.00 87.44 69 PRO A N 1
ATOM 521 C CA . PRO A 1 69 ? -1.698 6.507 3.277 1.00 87.44 69 PRO A CA 1
ATOM 522 C C . PRO A 1 69 ? -0.924 5.397 2.540 1.00 87.44 69 PRO A C 1
ATOM 524 O O . PRO A 1 69 ? -1.501 4.664 1.747 1.00 87.44 69 PRO A O 1
ATOM 527 N N . ARG A 1 70 ? 0.352 5.168 2.884 1.00 87.25 70 ARG A N 1
ATOM 528 C CA . ARG A 1 70 ? 1.194 4.127 2.257 1.00 87.25 70 ARG A CA 1
ATOM 529 C C . ARG A 1 70 ? 0.704 2.694 2.486 1.00 87.25 70 ARG A C 1
ATOM 531 O O . ARG A 1 70 ? 0.899 1.837 1.631 1.00 87.25 70 ARG A O 1
ATOM 538 N N . THR A 1 71 ? 0.098 2.427 3.638 1.00 89.38 71 THR A N 1
ATOM 539 C CA . THR A 1 71 ? -0.366 1.094 4.062 1.00 89.38 71 THR A CA 1
ATOM 540 C C . THR A 1 71 ? -1.875 0.926 3.900 1.00 89.38 71 THR A C 1
ATOM 542 O O . THR A 1 71 ? -2.396 -0.171 4.113 1.00 89.38 71 THR A O 1
ATOM 545 N N . TRP A 1 72 ? -2.576 1.992 3.499 1.00 91.94 72 TRP A N 1
ATOM 546 C CA . TRP A 1 72 ? -4.028 2.041 3.417 1.00 91.94 72 TRP A CA 1
ATOM 547 C C . TRP A 1 72 ? -4.598 0.947 2.520 1.00 91.94 72 TRP A C 1
ATOM 549 O O . TRP A 1 72 ? -5.538 0.272 2.924 1.00 91.94 72 TRP A O 1
ATOM 559 N N . ILE A 1 73 ? -4.024 0.740 1.329 1.00 88.19 73 ILE A N 1
ATOM 560 C CA . ILE A 1 73 ? -4.513 -0.268 0.375 1.00 88.19 73 ILE A CA 1
ATOM 561 C C . ILE A 1 73 ? -4.467 -1.664 1.006 1.00 88.19 73 ILE A C 1
ATOM 563 O O . ILE A 1 73 ? -5.465 -2.382 0.983 1.00 88.19 73 ILE A O 1
ATOM 567 N N . SER A 1 74 ? -3.347 -2.015 1.639 1.00 88.62 74 SER A N 1
ATOM 568 C CA . SER A 1 74 ? -3.164 -3.303 2.315 1.00 88.62 74 SER A CA 1
ATOM 569 C C . SER A 1 74 ? -4.108 -3.471 3.505 1.00 88.62 74 SER A C 1
ATOM 571 O O . SER A 1 74 ? -4.744 -4.514 3.645 1.00 88.62 74 SER A O 1
ATOM 573 N N . PHE A 1 75 ? -4.235 -2.439 4.345 1.00 91.56 75 PHE A N 1
ATOM 574 C CA . PHE A 1 75 ? -5.167 -2.437 5.473 1.00 91.56 75 PHE A CA 1
ATOM 575 C C . PHE A 1 75 ? -6.611 -2.613 4.993 1.00 91.56 75 PHE A C 1
ATOM 577 O O . PHE A 1 75 ? -7.317 -3.518 5.443 1.00 91.56 75 PHE A O 1
ATOM 584 N N . TRP A 1 76 ? -7.045 -1.778 4.048 1.00 91.56 76 TRP A N 1
ATOM 585 C CA . TRP A 1 76 ? -8.413 -1.775 3.555 1.00 91.56 76 TRP A CA 1
ATOM 586 C C . TRP A 1 76 ? -8.744 -3.078 2.827 1.00 91.56 76 TRP A C 1
ATOM 588 O O . TRP A 1 76 ? -9.844 -3.588 2.992 1.00 91.56 76 TRP A O 1
ATOM 598 N N . ALA A 1 77 ? -7.804 -3.675 2.089 1.00 88.44 77 ALA A N 1
ATOM 599 C CA . ALA A 1 77 ? -7.994 -4.988 1.471 1.00 88.44 77 ALA A CA 1
ATOM 600 C C . ALA A 1 77 ? -8.291 -6.091 2.505 1.00 88.44 77 ALA A C 1
ATOM 602 O O . ALA A 1 77 ? -9.151 -6.940 2.268 1.00 88.44 77 ALA A O 1
ATOM 603 N N . CYS A 1 78 ? -7.630 -6.060 3.666 1.00 87.38 78 CYS A N 1
ATOM 604 C CA . CYS A 1 78 ? -7.894 -7.001 4.755 1.00 87.38 78 CYS A CA 1
ATOM 605 C C . CYS A 1 78 ? -9.201 -6.683 5.498 1.00 87.38 78 CYS A C 1
ATOM 607 O O . CYS A 1 78 ? -9.993 -7.585 5.769 1.00 87.38 78 CYS A O 1
ATOM 609 N N . PHE A 1 79 ? -9.439 -5.411 5.821 1.00 90.25 79 PHE A N 1
ATOM 610 C CA . PHE A 1 79 ? -10.556 -5.001 6.672 1.00 90.25 79 PHE A CA 1
ATOM 611 C C . PHE A 1 79 ? -11.895 -4.907 5.923 1.00 90.25 79 PHE A C 1
ATOM 613 O O . PHE A 1 79 ? -12.951 -5.068 6.531 1.00 90.25 79 PHE A O 1
ATOM 620 N N . ARG A 1 80 ? -11.883 -4.715 4.596 1.00 90.50 80 ARG A N 1
ATOM 621 C CA . ARG A 1 80 ? -13.096 -4.593 3.768 1.00 90.50 80 ARG A CA 1
ATOM 622 C C . ARG A 1 80 ? -14.056 -5.765 3.962 1.00 90.50 80 ARG A C 1
ATOM 624 O O . ARG A 1 80 ? -15.243 -5.536 4.150 1.00 90.50 80 ARG A O 1
ATOM 631 N N . LYS A 1 81 ? -13.543 -6.999 4.004 1.00 88.19 81 LYS A N 1
ATOM 632 C CA . LYS A 1 81 ? -14.375 -8.197 4.213 1.00 88.19 81 LYS A CA 1
ATOM 633 C C . LYS A 1 81 ? -15.094 -8.180 5.567 1.00 88.19 81 LYS A C 1
ATOM 635 O O . LYS A 1 81 ? -16.217 -8.651 5.662 1.00 88.19 81 LYS A O 1
ATOM 640 N N . ILE A 1 82 ? -14.461 -7.639 6.609 1.00 89.50 82 ILE A N 1
ATOM 641 C CA . ILE A 1 82 ? -15.072 -7.487 7.940 1.00 89.50 82 ILE A CA 1
ATOM 642 C C . ILE A 1 82 ? -16.119 -6.370 7.905 1.00 89.50 82 ILE A C 1
ATOM 644 O O . ILE A 1 82 ? -17.210 -6.526 8.441 1.00 89.50 82 ILE A O 1
ATOM 648 N N . HIS A 1 83 ? -15.810 -5.260 7.234 1.00 91.56 83 HIS A N 1
ATOM 649 C CA . HIS A 1 83 ? -16.731 -4.137 7.071 1.00 91.56 83 HIS A CA 1
ATOM 650 C C . HIS A 1 83 ? -18.024 -4.540 6.336 1.00 91.56 83 HIS A C 1
ATOM 652 O O . HIS A 1 83 ? -19.110 -4.171 6.780 1.00 91.56 83 HIS A O 1
ATOM 658 N N . GLU A 1 84 ? -17.919 -5.341 5.270 1.00 91.12 84 GLU A N 1
ATOM 659 C CA . GLU A 1 84 ? -19.041 -5.784 4.421 1.00 91.12 84 GLU A CA 1
ATOM 660 C C . GLU A 1 84 ? -19.904 -6.898 5.039 1.00 91.12 84 GLU A C 1
ATOM 662 O O . GLU A 1 84 ? -21.039 -7.105 4.613 1.00 91.12 84 GLU A O 1
ATOM 667 N N . ARG A 1 85 ? -19.397 -7.613 6.050 1.00 87.81 85 ARG A N 1
ATOM 668 C CA . ARG A 1 85 ? -20.133 -8.682 6.739 1.00 87.81 85 ARG A CA 1
ATOM 669 C C . ARG A 1 85 ? -21.338 -8.135 7.493 1.00 87.81 85 ARG A C 1
ATOM 671 O O . ARG A 1 85 ? -21.195 -7.237 8.312 1.00 87.81 85 ARG A O 1
ATOM 678 N N . THR A 1 86 ? -22.526 -8.675 7.253 1.00 89.12 86 THR A N 1
ATOM 679 C CA . THR A 1 86 ? -23.763 -8.256 7.943 1.00 89.12 86 THR A CA 1
ATOM 680 C C . THR A 1 86 ? -24.058 -9.072 9.199 1.00 89.12 86 THR A C 1
ATOM 682 O O . THR A 1 86 ? -24.976 -8.741 9.935 1.00 89.12 86 THR A O 1
ATOM 685 N N . ASP A 1 87 ? -23.313 -10.153 9.419 1.00 89.44 87 ASP A N 1
ATOM 686 C CA . ASP A 1 87 ? -23.460 -11.072 10.549 1.00 89.44 87 ASP A CA 1
ATOM 687 C C . ASP A 1 87 ? -22.693 -10.630 11.805 1.00 89.44 87 ASP A C 1
ATOM 689 O O . ASP A 1 87 ? -22.898 -11.194 12.874 1.00 89.44 87 ASP A O 1
ATOM 693 N N . ILE A 1 88 ? -21.826 -9.624 11.670 1.00 87.50 88 ILE A N 1
ATOM 694 C CA . ILE A 1 88 ? -21.107 -8.979 12.771 1.00 87.50 88 ILE A CA 1
ATOM 695 C C . ILE A 1 88 ? -21.763 -7.620 13.003 1.00 87.50 88 ILE A C 1
ATOM 697 O O . ILE A 1 88 ? -21.978 -6.867 12.044 1.00 87.50 88 ILE A O 1
ATOM 701 N N . ASP A 1 89 ? -22.075 -7.300 14.252 1.00 90.56 89 ASP A N 1
ATOM 702 C CA . ASP A 1 89 ? -22.643 -6.004 14.590 1.00 90.56 89 ASP A CA 1
ATOM 703 C C . ASP A 1 89 ? -21.603 -4.874 14.440 1.00 90.56 89 ASP A C 1
ATOM 705 O O . ASP A 1 89 ? -20.396 -5.081 14.281 1.00 90.56 89 ASP A O 1
ATOM 709 N N . 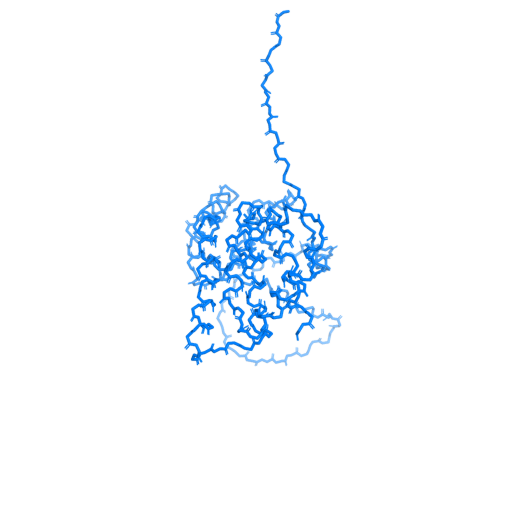ALA A 1 90 ? -22.072 -3.629 14.408 1.00 90.75 90 ALA A N 1
ATOM 710 C CA . ALA A 1 90 ? -21.170 -2.494 14.237 1.00 90.75 90 ALA A CA 1
ATOM 711 C C . ALA A 1 90 ? -20.278 -2.256 15.470 1.00 90.75 90 ALA A C 1
ATOM 713 O O . ALA A 1 90 ? -19.199 -1.680 15.327 1.00 90.75 90 ALA A O 1
ATOM 714 N N . GLU A 1 91 ? -20.692 -2.710 16.656 1.00 89.56 91 GLU A N 1
ATOM 715 C CA . GLU A 1 91 ? -19.910 -2.588 17.887 1.00 89.56 91 GLU A CA 1
ATOM 716 C C . GLU A 1 91 ? -18.696 -3.528 17.878 1.00 89.56 91 GLU A C 1
ATOM 718 O O . GLU A 1 91 ? -17.566 -3.058 18.028 1.00 89.56 91 GLU A O 1
ATOM 723 N N . ASP A 1 92 ? -18.882 -4.810 17.562 1.00 89.50 92 ASP A N 1
ATOM 724 C CA . ASP A 1 92 ? -17.801 -5.783 17.392 1.00 89.50 92 ASP A CA 1
ATOM 725 C C . ASP A 1 92 ? -16.883 -5.377 16.235 1.00 89.50 92 ASP A C 1
ATOM 727 O O . ASP A 1 92 ? -15.657 -5.468 16.340 1.00 89.50 92 ASP A O 1
ATOM 731 N N . LYS A 1 93 ? -17.434 -4.850 15.130 1.00 91.50 93 LYS A N 1
ATOM 732 C CA . LYS A 1 93 ? -16.612 -4.279 14.047 1.00 91.50 93 LYS A CA 1
ATOM 733 C C . LYS A 1 93 ? -15.761 -3.108 14.524 1.00 91.50 93 LYS A C 1
ATOM 735 O O . LYS A 1 93 ? -14.624 -2.973 14.065 1.00 91.50 93 LYS A O 1
ATOM 740 N N . PHE A 1 94 ? -16.281 -2.262 15.414 1.00 92.94 94 PHE A N 1
ATOM 741 C CA . PHE A 1 94 ? -15.508 -1.183 16.023 1.00 92.94 94 PHE A CA 1
ATOM 742 C C . PHE A 1 94 ? -14.376 -1.768 16.869 1.00 92.94 94 PHE A C 1
ATOM 744 O O . PHE A 1 94 ? -13.217 -1.388 16.697 1.00 92.94 94 PHE A O 1
ATOM 751 N N . GLN A 1 95 ? -14.674 -2.730 17.740 1.00 90.25 95 GLN A N 1
ATOM 752 C CA . GLN A 1 95 ? -13.658 -3.373 18.572 1.00 90.25 95 GLN A CA 1
ATOM 753 C C . GLN A 1 95 ? -12.562 -4.026 17.719 1.00 90.25 95 GLN A C 1
ATOM 755 O O . GLN A 1 95 ? -11.374 -3.821 17.972 1.00 90.25 95 GLN A O 1
ATOM 760 N N . LEU A 1 96 ? -12.934 -4.727 16.646 1.00 90.00 96 LEU A N 1
ATOM 761 C CA . LEU A 1 96 ? -11.989 -5.282 15.678 1.00 90.00 96 LEU A CA 1
ATOM 762 C C . LEU A 1 96 ? -11.149 -4.187 15.011 1.00 90.00 96 LEU A C 1
ATOM 764 O O . LEU A 1 96 ? -9.933 -4.336 14.900 1.00 90.00 96 LEU A O 1
ATOM 768 N N . LEU A 1 97 ? -11.761 -3.070 14.609 1.00 90.94 97 LEU A N 1
ATOM 769 C CA . LEU A 1 97 ? -11.045 -1.930 14.035 1.00 90.94 97 LEU A CA 1
ATOM 770 C C . LEU A 1 97 ? -9.989 -1.389 15.008 1.00 90.94 97 LEU A C 1
ATOM 772 O O . LEU A 1 97 ? -8.832 -1.217 14.620 1.00 90.94 97 LEU A O 1
ATOM 776 N N . LEU A 1 98 ? -10.354 -1.204 16.278 1.00 90.31 98 LEU A N 1
ATOM 777 C CA . LEU A 1 98 ? -9.434 -0.793 17.337 1.00 90.31 98 LEU A CA 1
ATOM 778 C C . LEU A 1 98 ? -8.282 -1.791 17.499 1.00 90.31 98 LEU A C 1
ATOM 780 O O . LEU A 1 98 ? -7.126 -1.375 17.540 1.00 90.31 98 LEU A O 1
ATOM 784 N N . LEU A 1 99 ? -8.569 -3.093 17.549 1.00 88.75 99 LEU A N 1
ATOM 785 C CA . LEU A 1 99 ? -7.549 -4.138 17.698 1.00 88.75 99 LEU A CA 1
ATOM 786 C C . LEU A 1 99 ? -6.583 -4.200 16.508 1.00 88.75 99 LEU A C 1
ATOM 788 O O . LEU A 1 99 ? -5.404 -4.501 16.688 1.00 88.75 99 LEU A O 1
ATOM 792 N N . THR A 1 100 ? -7.066 -3.904 15.299 1.00 88.81 100 THR A N 1
ATOM 793 C CA . THR A 1 100 ? -6.222 -3.858 14.096 1.00 88.81 100 THR A CA 1
ATOM 794 C C . THR A 1 100 ? -5.396 -2.582 13.985 1.00 88.81 100 THR A C 1
ATOM 796 O O . THR A 1 100 ? -4.378 -2.592 13.300 1.00 88.81 100 THR A O 1
ATOM 799 N N . ALA A 1 101 ? -5.783 -1.487 14.640 1.00 90.88 101 ALA A N 1
ATOM 800 C CA . ALA A 1 101 ? -5.015 -0.248 14.624 1.00 90.88 101 ALA A CA 1
ATOM 801 C C . ALA A 1 101 ? -3.849 -0.317 15.619 1.00 90.88 101 ALA A C 1
ATOM 803 O O . ALA A 1 101 ? -4.035 -0.554 16.813 1.00 90.88 101 ALA A O 1
ATOM 804 N N . GLN A 1 102 ? -2.630 -0.079 15.135 1.00 91.62 102 GLN A N 1
ATOM 805 C CA . GLN A 1 102 ? -1.441 -0.079 15.979 1.00 91.62 102 GLN A CA 1
ATOM 806 C C . GLN A 1 102 ? -1.474 1.070 16.996 1.00 91.62 102 GLN A C 1
ATOM 808 O O . GLN A 1 102 ? -1.719 2.226 16.647 1.00 91.62 102 GLN A O 1
ATOM 813 N N . GLU A 1 103 ? -1.183 0.755 18.258 1.00 89.31 103 GLU A N 1
ATOM 814 C CA . GLU A 1 103 ? -1.100 1.734 19.345 1.00 89.31 103 GLU A CA 1
ATOM 815 C C . GLU A 1 103 ? -0.049 2.821 19.075 1.00 89.31 103 GLU A C 1
ATOM 817 O O . GLU A 1 103 ? 0.976 2.575 18.440 1.00 89.31 103 GLU A O 1
ATOM 822 N N . GLY A 1 104 ? -0.325 4.045 19.533 1.00 88.00 104 GLY A N 1
ATOM 823 C CA . GLY A 1 104 ? 0.558 5.202 19.338 1.00 88.00 104 GLY A CA 1
ATOM 824 C C . GLY A 1 104 ? 0.519 5.834 17.940 1.00 88.00 104 GLY A C 1
ATOM 825 O O . GLY A 1 104 ? 1.164 6.856 17.724 1.00 88.00 104 GLY A O 1
ATOM 826 N N . THR A 1 105 ? -0.246 5.280 16.994 1.00 92.75 105 THR A N 1
ATOM 827 C CA . THR A 1 105 ? -0.375 5.837 15.636 1.00 92.75 105 THR A CA 1
ATOM 828 C C . THR A 1 105 ? -1.451 6.920 15.546 1.00 92.75 105 THR A C 1
ATOM 830 O O . THR A 1 105 ? -2.400 6.957 16.332 1.00 92.75 105 THR A O 1
ATOM 833 N N . ALA A 1 106 ? -1.353 7.789 14.533 1.00 91.50 106 ALA A N 1
ATOM 834 C CA . ALA A 1 106 ? -2.355 8.830 14.278 1.00 91.50 106 ALA A CA 1
ATOM 835 C C . ALA A 1 106 ? -3.754 8.252 13.993 1.00 91.50 106 ALA A C 1
ATOM 837 O O . ALA A 1 106 ? -4.765 8.868 14.329 1.00 91.50 106 ALA A O 1
ATOM 838 N N . ALA A 1 107 ? -3.819 7.070 13.376 1.00 92.12 107 ALA A N 1
ATOM 839 C CA . ALA A 1 107 ? -5.071 6.363 13.156 1.00 92.12 107 ALA A CA 1
ATOM 840 C C . ALA A 1 107 ? -5.675 5.858 14.463 1.00 92.12 107 ALA A C 1
ATOM 842 O O . ALA A 1 107 ? -6.870 6.030 14.680 1.00 92.12 107 ALA A O 1
ATOM 843 N N . ARG A 1 108 ? -4.855 5.299 15.360 1.00 93.56 108 ARG A N 1
ATOM 844 C CA . ARG A 1 108 ? -5.328 4.871 16.674 1.00 93.56 108 ARG A CA 1
ATOM 845 C C . ARG A 1 108 ? -5.863 6.044 17.494 1.00 93.56 108 ARG A C 1
ATOM 847 O O . ARG A 1 108 ? -6.975 5.952 17.991 1.00 93.56 108 ARG A O 1
ATOM 854 N N . GLN A 1 109 ? -5.142 7.165 17.530 1.00 92.75 109 GLN A N 1
ATOM 855 C CA . GLN A 1 109 ? -5.604 8.392 18.196 1.00 92.75 109 GLN A CA 1
ATOM 856 C C . GLN A 1 109 ? -6.944 8.898 17.640 1.00 92.75 109 GLN A C 1
ATOM 858 O O . GLN A 1 109 ? -7.798 9.353 18.396 1.00 92.75 109 GLN A O 1
ATOM 863 N N . LEU A 1 110 ? -7.142 8.812 16.319 1.00 92.88 110 LEU A N 1
ATOM 864 C CA . LEU A 1 110 ? -8.419 9.153 15.694 1.00 92.88 110 LEU A CA 1
ATOM 865 C C . LEU A 1 110 ? -9.528 8.212 16.169 1.00 92.88 110 LEU A C 1
ATOM 867 O O . LEU A 1 110 ? -10.604 8.685 16.515 1.00 92.88 110 LEU A O 1
ATOM 871 N N . LEU A 1 111 ? -9.284 6.903 16.206 1.00 93.00 111 LEU A N 1
ATOM 872 C CA . LEU A 1 111 ? -10.285 5.925 16.639 1.00 93.00 111 LEU A CA 1
ATOM 873 C C . LEU A 1 111 ? -10.627 6.059 18.127 1.00 93.00 111 LEU A C 1
ATOM 875 O O . LEU A 1 111 ? -11.801 6.003 18.472 1.00 93.00 111 LEU A O 1
ATOM 879 N N . ASP A 1 112 ? -9.632 6.312 18.979 1.00 92.56 112 ASP A N 1
ATOM 880 C CA . ASP A 1 112 ? -9.819 6.514 20.422 1.00 92.56 112 ASP A CA 1
ATOM 881 C C . ASP A 1 112 ? -10.619 7.794 20.746 1.00 92.56 112 ASP A C 1
ATOM 883 O O . ASP A 1 112 ? -11.151 7.927 21.846 1.00 92.56 112 ASP A O 1
ATOM 887 N N . SER A 1 113 ? -10.746 8.734 19.799 1.00 92.88 113 SER A N 1
ATOM 888 C CA . SER A 1 113 ? -11.577 9.938 19.972 1.00 92.88 113 SER A CA 1
ATOM 889 C C . SER A 1 113 ? -13.085 9.668 19.905 1.00 92.88 113 SER A C 1
ATOM 891 O O . SER A 1 113 ? -13.886 10.524 20.284 1.00 92.88 113 SER A O 1
ATOM 893 N N . PHE A 1 114 ? -13.481 8.481 19.443 1.00 90.69 114 PHE A N 1
ATOM 894 C CA . PHE A 1 114 ? -14.870 8.051 19.373 1.00 90.69 114 PHE A CA 1
ATOM 895 C C . PHE A 1 114 ? -15.147 7.008 20.462 1.00 90.69 114 PHE A C 1
ATOM 897 O O . PHE A 1 114 ? -14.407 6.029 20.572 1.00 90.69 114 PHE A O 1
ATOM 904 N N . PRO A 1 115 ? -16.247 7.140 21.223 1.00 88.94 115 PRO A N 1
ATOM 905 C CA . PRO A 1 115 ? -16.726 6.046 22.056 1.00 88.94 115 PRO A CA 1
ATOM 906 C C . PRO A 1 115 ? -17.011 4.811 21.180 1.00 88.94 115 PRO A C 1
ATOM 908 O O . PRO A 1 115 ? -17.699 4.971 20.163 1.00 88.94 115 PRO A O 1
ATOM 911 N N . PRO A 1 116 ? -16.516 3.610 21.545 1.00 84.38 116 PRO A N 1
ATOM 912 C CA . PRO A 1 116 ? -16.711 2.387 20.771 1.00 84.38 116 PRO A CA 1
ATOM 913 C C . PRO A 1 116 ? -18.166 1.929 20.885 1.00 84.38 116 PRO A C 1
ATOM 915 O O . PRO A 1 116 ? -18.521 1.144 21.755 1.00 84.38 116 PRO A O 1
ATOM 918 N N . SER A 1 117 ? -19.018 2.473 20.021 1.00 88.19 117 SER A N 1
ATOM 919 C CA . SER A 1 117 ? -20.434 2.136 19.922 1.00 88.19 117 SER A CA 1
ATOM 920 C C . SER A 1 117 ? -20.827 1.907 18.467 1.00 88.19 117 SER A C 1
ATOM 922 O O . SER A 1 117 ? -20.205 2.440 17.541 1.00 88.19 117 SER A O 1
ATOM 924 N N . SER A 1 118 ? -21.908 1.152 18.272 1.00 88.00 118 SER A N 1
ATOM 925 C CA . SER A 1 118 ? -22.506 0.883 16.958 1.00 88.00 118 SER A CA 1
ATOM 926 C C . SER A 1 118 ? -22.748 2.165 16.138 1.00 88.00 118 SER A C 1
ATOM 928 O O . SER A 1 118 ? -22.361 2.255 14.973 1.00 88.00 118 SER A O 1
ATOM 930 N N . GLU A 1 119 ? -23.281 3.215 16.769 1.00 91.38 119 GLU A N 1
ATOM 931 C CA . GLU A 1 119 ? -23.580 4.509 16.131 1.00 91.38 119 GLU A CA 1
ATOM 932 C C . GLU A 1 119 ? -22.332 5.266 15.653 1.00 91.38 119 GLU A C 1
ATOM 934 O O . GLU A 1 119 ? -22.388 6.068 14.714 1.00 91.38 119 GLU A O 1
ATOM 939 N N . ASN A 1 120 ? -21.199 5.049 16.324 1.00 93.25 120 ASN A N 1
ATOM 940 C CA . ASN A 1 120 ? -19.957 5.760 16.050 1.00 93.25 120 ASN A CA 1
ATOM 941 C C . ASN A 1 120 ? -19.045 5.010 15.082 1.00 93.25 120 ASN A C 1
ATOM 943 O O . ASN A 1 120 ? -18.169 5.644 14.493 1.00 93.25 120 ASN A O 1
ATOM 947 N N . TYR A 1 121 ? -19.262 3.710 14.862 1.00 93.62 121 TYR A N 1
ATOM 948 C CA . TYR A 1 121 ? -18.473 2.913 13.921 1.00 93.62 121 TYR A CA 1
ATOM 949 C C . TYR A 1 121 ? -18.443 3.536 12.522 1.00 93.62 121 TYR A C 1
ATOM 951 O O . TYR A 1 121 ? -17.368 3.791 11.974 1.00 93.62 121 TYR A O 1
ATOM 959 N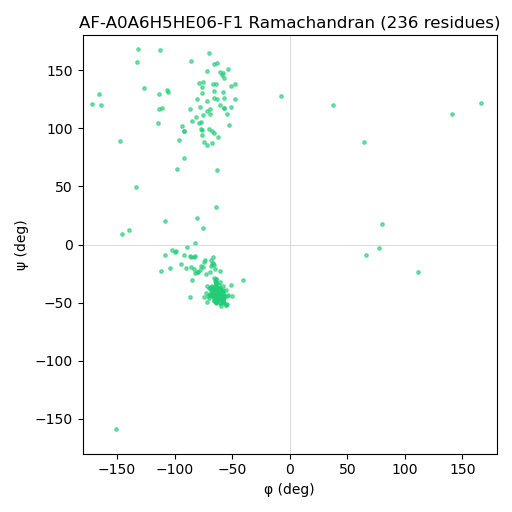 N . GLU A 1 122 ? -19.616 3.865 11.972 1.00 92.81 122 GLU A N 1
ATOM 960 C CA . GLU A 1 122 ? -19.723 4.447 10.629 1.00 92.81 122 GLU A CA 1
ATOM 961 C C . GLU A 1 122 ? -19.049 5.826 10.536 1.00 92.81 122 GLU A C 1
ATOM 963 O O . GLU A 1 122 ? -18.433 6.166 9.522 1.00 92.81 122 GLU A O 1
ATOM 968 N N . LYS A 1 123 ? -19.084 6.615 11.618 1.00 94.00 123 LYS A N 1
ATOM 969 C CA . LYS A 1 123 ? -18.391 7.911 11.687 1.00 94.00 123 LYS A CA 1
ATOM 970 C C . LYS A 1 123 ? -16.875 7.720 11.731 1.00 94.00 123 LYS A C 1
ATOM 972 O O . LYS A 1 123 ? -16.157 8.382 10.979 1.00 94.00 123 LYS A O 1
ATOM 977 N N . ALA A 1 124 ? -16.397 6.795 12.561 1.00 94.12 124 ALA A N 1
ATOM 978 C CA . ALA A 1 124 ? -14.981 6.495 12.732 1.00 94.12 124 ALA A CA 1
ATOM 979 C C . ALA A 1 124 ? -14.360 5.952 11.436 1.00 94.12 124 ALA A C 1
ATOM 981 O O . ALA A 1 124 ? -13.328 6.454 10.987 1.00 94.12 124 ALA A O 1
ATOM 982 N N . ILE A 1 125 ? -15.013 4.989 10.773 1.00 93.81 125 ILE A N 1
ATOM 983 C CA . ILE A 1 125 ? -14.508 4.419 9.516 1.00 93.81 125 ILE A CA 1
ATOM 984 C C . ILE A 1 125 ? -14.537 5.437 8.371 1.00 93.81 125 ILE A C 1
ATOM 986 O O . ILE A 1 125 ? -13.617 5.469 7.551 1.00 93.81 125 ILE A O 1
ATOM 990 N N . SER A 1 126 ? -15.548 6.310 8.331 1.00 93.81 126 SER A N 1
ATOM 991 C CA . SER A 1 126 ? -15.639 7.388 7.341 1.00 93.81 126 SER A CA 1
ATOM 992 C C . SER A 1 126 ? -14.530 8.424 7.528 1.00 93.81 126 SER A C 1
ATOM 994 O O . SER A 1 126 ? -13.874 8.806 6.560 1.00 93.81 126 SER A O 1
ATOM 996 N N . GLN A 1 127 ? -14.255 8.829 8.770 1.00 94.06 127 GLN A N 1
ATOM 997 C CA . GLN A 1 127 ? -13.123 9.698 9.109 1.00 94.06 127 GLN A CA 1
ATOM 998 C C . GLN A 1 127 ? -11.780 9.057 8.742 1.00 94.06 127 GLN A C 1
ATOM 1000 O O . GLN A 1 127 ? -10.914 9.715 8.161 1.00 94.06 127 GLN A O 1
ATOM 1005 N N . LEU A 1 128 ? -11.620 7.759 9.006 1.00 94.12 128 LEU A N 1
ATOM 1006 C CA . LEU A 1 128 ? -10.413 7.016 8.660 1.00 94.12 128 LEU A CA 1
ATOM 1007 C C . LEU A 1 128 ? -10.183 6.992 7.137 1.00 94.12 128 LEU A C 1
ATOM 1009 O O . LEU A 1 128 ? -9.095 7.339 6.672 1.00 94.12 128 LEU A O 1
ATOM 1013 N N . LYS A 1 129 ? -11.229 6.682 6.355 1.00 93.25 129 LYS A N 1
ATOM 1014 C CA . LYS A 1 129 ? -11.219 6.760 4.882 1.00 93.25 129 LYS A CA 1
ATOM 1015 C C . LYS A 1 129 ? -10.881 8.170 4.396 1.00 93.25 129 LYS A C 1
ATOM 1017 O O . LYS A 1 129 ? -10.019 8.331 3.539 1.00 93.25 129 LYS A O 1
ATOM 1022 N N . SER A 1 130 ? -11.507 9.195 4.971 1.00 93.19 130 SER A N 1
ATOM 1023 C CA . SER A 1 130 ? -11.276 10.592 4.589 1.00 93.19 130 SER A CA 1
ATOM 1024 C C . SER A 1 130 ? -9.855 11.069 4.894 1.00 93.19 130 SER A C 1
ATOM 1026 O O . SER A 1 130 ? -9.340 11.940 4.195 1.00 93.19 130 SER A O 1
ATOM 1028 N N . ARG A 1 131 ? -9.216 10.551 5.945 1.00 91.88 131 ARG A N 1
ATOM 1029 C CA . ARG A 1 131 ? -7.873 10.984 6.343 1.00 91.88 131 ARG A CA 1
ATOM 1030 C C . ARG A 1 131 ? -6.776 10.219 5.607 1.00 91.88 131 ARG A C 1
ATOM 1032 O O . ARG A 1 131 ? -5.835 10.843 5.120 1.00 91.88 131 ARG A O 1
ATOM 1039 N N . PHE A 1 132 ? -6.908 8.898 5.510 1.00 91.69 132 PHE A N 1
ATOM 1040 C CA . PHE A 1 132 ? -5.840 8.005 5.045 1.00 91.69 132 PHE A CA 1
ATOM 1041 C C . PHE A 1 132 ? -6.125 7.347 3.692 1.00 91.69 132 PHE A C 1
ATOM 1043 O O . PHE A 1 132 ? -5.191 6.965 2.996 1.00 91.69 132 PHE A O 1
ATOM 1050 N N . GLY A 1 133 ? -7.397 7.241 3.306 1.00 90.44 133 GLY A N 1
ATOM 1051 C CA . GLY A 1 133 ? -7.857 6.486 2.143 1.00 90.44 133 GLY A CA 1
ATOM 1052 C C . GLY A 1 133 ? -8.328 7.311 0.956 1.00 90.44 133 GLY A C 1
ATOM 1053 O O . GLY A 1 133 ? -9.096 6.797 0.145 1.00 90.44 133 GLY A O 1
ATOM 1054 N N . ARG A 1 134 ? -7.922 8.582 0.863 1.00 91.75 134 ARG A N 1
ATOM 1055 C CA . ARG A 1 134 ? -8.321 9.462 -0.243 1.00 91.75 134 ARG A CA 1
ATOM 1056 C C . ARG A 1 134 ? -7.666 8.997 -1.541 1.00 91.75 134 ARG A C 1
ATOM 1058 O O . ARG A 1 134 ? -6.436 9.049 -1.612 1.00 91.75 134 ARG A O 1
ATOM 1065 N N . PRO A 1 135 ? -8.439 8.567 -2.552 1.00 87.12 135 PRO A N 1
ATOM 1066 C CA . PRO A 1 135 ? -7.867 7.998 -3.762 1.00 87.12 135 PRO A CA 1
ATOM 1067 C C . PRO A 1 135 ? -6.929 8.990 -4.453 1.00 87.12 135 PRO A C 1
ATOM 1069 O O . PRO A 1 135 ? -5.836 8.601 -4.834 1.00 87.12 135 PRO A O 1
ATOM 1072 N N . GLU A 1 136 ? -7.263 10.279 -4.506 1.00 87.81 136 GLU A N 1
ATOM 1073 C CA . GLU A 1 136 ? -6.436 11.307 -5.151 1.00 87.81 136 GLU A CA 1
ATOM 1074 C C . GLU A 1 136 ? -5.050 11.426 -4.499 1.00 87.81 136 GLU A C 1
ATOM 1076 O O . GLU A 1 136 ? -4.033 11.472 -5.189 1.00 87.81 136 GLU A O 1
ATOM 1081 N N . LEU A 1 137 ? -5.003 11.407 -3.161 1.00 88.94 137 LEU A N 1
ATOM 1082 C CA . LEU A 1 137 ? -3.753 11.472 -2.399 1.00 88.94 137 LEU A CA 1
ATOM 1083 C C . LEU A 1 137 ? -2.919 10.200 -2.577 1.00 88.94 137 LEU A C 1
ATOM 1085 O O . LEU A 1 137 ? -1.695 10.267 -2.662 1.00 88.94 137 LEU A O 1
ATOM 1089 N N . LEU A 1 138 ? -3.575 9.038 -2.610 1.00 89.69 138 LEU A N 1
ATOM 1090 C CA . LEU A 1 138 ? -2.898 7.763 -2.821 1.00 89.69 138 LEU A CA 1
ATOM 1091 C C . LEU A 1 138 ? -2.266 7.716 -4.213 1.00 89.69 138 LEU A C 1
ATOM 1093 O O . LEU A 1 138 ? -1.102 7.350 -4.334 1.00 89.69 138 LEU A O 1
ATOM 1097 N N . ILE A 1 139 ? -2.991 8.157 -5.243 1.00 88.81 139 ILE A N 1
ATOM 1098 C CA . ILE A 1 139 ? -2.472 8.245 -6.612 1.00 88.81 139 ILE A CA 1
ATOM 1099 C C . ILE A 1 139 ? -1.239 9.147 -6.656 1.00 88.81 139 ILE A C 1
ATOM 1101 O O . ILE A 1 139 ? -0.205 8.730 -7.175 1.00 88.81 139 ILE A O 1
ATOM 1105 N N . GLU A 1 140 ? -1.317 10.348 -6.075 1.00 89.75 140 GLU A N 1
ATOM 1106 C CA . GLU A 1 140 ? -0.173 11.263 -6.014 1.00 89.75 140 GLU A CA 1
ATOM 1107 C C . GLU A 1 140 ? 1.034 10.609 -5.330 1.00 89.75 140 GLU A C 1
ATOM 1109 O O . GLU A 1 140 ? 2.158 10.706 -5.823 1.00 89.75 140 GLU A O 1
ATOM 1114 N N . LEU A 1 141 ? 0.808 9.911 -4.216 1.00 91.12 141 LEU A N 1
ATOM 1115 C CA . LEU A 1 141 ? 1.856 9.224 -3.474 1.00 91.12 141 LEU A CA 1
ATOM 1116 C C . LEU A 1 141 ? 2.554 8.164 -4.333 1.00 91.12 141 LEU A C 1
ATOM 1118 O O . LEU A 1 141 ? 3.783 8.163 -4.404 1.00 91.12 141 LEU A O 1
ATOM 1122 N N . TYR A 1 142 ? 1.795 7.280 -4.986 1.00 89.69 142 TYR A N 1
ATOM 1123 C CA . TYR A 1 142 ? 2.357 6.191 -5.794 1.00 89.69 142 TYR A CA 1
ATOM 1124 C C . TYR A 1 142 ? 3.048 6.710 -7.065 1.00 89.69 142 TYR A C 1
ATOM 1126 O O . TYR A 1 142 ? 4.122 6.225 -7.418 1.00 89.69 142 TYR A O 1
ATOM 1134 N N . VAL A 1 143 ? 2.506 7.747 -7.715 1.00 89.25 143 VAL A N 1
ATOM 1135 C CA . VAL A 1 143 ? 3.167 8.408 -8.858 1.00 89.25 143 VAL A CA 1
ATOM 1136 C C . VAL A 1 143 ? 4.459 9.102 -8.421 1.00 89.25 143 VAL A C 1
ATOM 1138 O O . VAL A 1 143 ? 5.471 9.018 -9.113 1.00 89.25 143 VAL A O 1
ATOM 1141 N N . ARG A 1 144 ? 4.466 9.759 -7.257 1.00 90.81 144 ARG A N 1
ATOM 1142 C CA . ARG A 1 144 ? 5.671 10.396 -6.709 1.00 90.81 144 ARG A CA 1
ATOM 1143 C C . ARG A 1 144 ? 6.747 9.373 -6.355 1.00 90.81 144 ARG A C 1
ATOM 1145 O O . ARG A 1 144 ? 7.925 9.646 -6.566 1.00 90.81 144 ARG A O 1
ATOM 1152 N N . GLU A 1 145 ? 6.359 8.207 -5.848 1.00 89.88 145 GLU A N 1
ATOM 1153 C CA . GLU A 1 145 ? 7.291 7.105 -5.603 1.00 89.88 145 GLU A CA 1
ATOM 1154 C C . GLU A 1 145 ? 7.882 6.580 -6.919 1.00 89.88 145 GLU A C 1
ATOM 1156 O O . GLU A 1 145 ? 9.093 6.397 -7.010 1.00 89.88 145 GLU A O 1
ATOM 1161 N N . LEU A 1 146 ? 7.061 6.436 -7.965 1.00 89.19 146 LEU A N 1
ATOM 1162 C CA . LEU A 1 146 ? 7.523 6.060 -9.303 1.00 89.19 146 LEU A CA 1
ATOM 1163 C C . LEU A 1 146 ? 8.523 7.082 -9.872 1.00 89.19 146 LEU A C 1
ATOM 1165 O O . LEU A 1 146 ? 9.584 6.701 -10.357 1.00 89.19 146 LEU A O 1
ATOM 1169 N N . LEU A 1 147 ? 8.243 8.381 -9.739 1.00 89.38 147 LEU A N 1
ATOM 1170 C CA . LEU A 1 147 ? 9.177 9.449 -10.119 1.00 89.38 147 LEU A CA 1
ATOM 1171 C C . LEU A 1 147 ? 10.488 9.390 -9.326 1.00 89.38 147 LEU A C 1
ATOM 1173 O O . LEU A 1 147 ? 11.559 9.631 -9.877 1.00 89.38 147 LEU A O 1
ATOM 1177 N N . ASN A 1 148 ? 10.428 9.059 -8.036 1.00 89.56 148 ASN A N 1
ATOM 1178 C CA . ASN A 1 148 ? 11.626 8.903 -7.217 1.00 89.56 148 ASN A CA 1
ATOM 1179 C C . ASN A 1 148 ? 12.501 7.736 -7.712 1.00 89.56 148 ASN A C 1
ATOM 1181 O O . ASN A 1 148 ? 13.725 7.861 -7.744 1.00 89.56 148 ASN A O 1
ATOM 1185 N N . LEU A 1 149 ? 11.892 6.637 -8.176 1.00 88.06 149 LEU A N 1
ATOM 1186 C CA . LEU A 1 149 ? 12.627 5.540 -8.816 1.00 88.06 149 LEU A CA 1
ATOM 1187 C C . LEU A 1 149 ? 13.358 6.015 -10.080 1.00 88.06 149 LEU A C 1
ATOM 1189 O O . LEU A 1 149 ? 14.553 5.748 -10.202 1.00 88.06 149 LEU A O 1
ATOM 1193 N N . VAL A 1 150 ? 12.693 6.790 -10.949 1.00 87.12 150 VAL A N 1
ATOM 1194 C CA . VAL A 1 150 ? 13.316 7.386 -12.151 1.00 87.12 150 VAL A CA 1
ATOM 1195 C C . VAL A 1 150 ? 14.542 8.216 -11.766 1.00 87.12 150 VAL A C 1
ATOM 1197 O O . VAL A 1 150 ? 15.637 8.009 -12.285 1.00 87.12 150 VAL A O 1
ATOM 1200 N N . LEU A 1 151 ? 14.383 9.138 -10.811 1.00 86.25 151 LEU A N 1
ATOM 1201 C CA . LEU A 1 151 ? 15.464 10.029 -10.379 1.00 86.25 151 LEU A CA 1
ATOM 1202 C C . LEU A 1 151 ? 16.626 9.269 -9.728 1.00 86.25 151 LEU A C 1
ATOM 1204 O O . LEU A 1 151 ? 17.788 9.636 -9.913 1.00 86.25 151 LEU A O 1
ATOM 1208 N N . THR A 1 152 ? 16.322 8.208 -8.980 1.00 86.25 152 THR A N 1
ATOM 1209 C CA . THR A 1 152 ? 17.322 7.354 -8.331 1.00 86.25 152 THR A CA 1
ATOM 1210 C C . THR A 1 152 ? 18.169 6.619 -9.369 1.00 86.25 152 THR A C 1
ATOM 1212 O O . THR A 1 152 ? 19.397 6.625 -9.264 1.00 86.25 152 THR A O 1
ATOM 1215 N N . GLN A 1 153 ? 17.531 6.057 -10.399 1.00 82.81 153 GLN A N 1
ATOM 1216 C CA . GLN A 1 153 ? 18.211 5.373 -11.500 1.00 82.81 153 GLN A CA 1
ATOM 1217 C C . GLN A 1 153 ? 19.041 6.347 -12.346 1.00 82.81 153 GLN A C 1
ATOM 1219 O O . GLN A 1 153 ? 20.220 6.091 -12.589 1.00 82.81 153 GLN A O 1
ATOM 1224 N N . ALA A 1 154 ? 18.480 7.508 -12.699 1.00 80.81 154 ALA A N 1
ATOM 1225 C CA . ALA A 1 154 ? 19.168 8.535 -13.486 1.00 80.81 154 ALA A CA 1
ATOM 1226 C C . ALA A 1 154 ? 20.389 9.140 -12.768 1.00 80.81 154 ALA A C 1
ATOM 1228 O O . ALA A 1 154 ? 21.355 9.554 -13.405 1.00 80.81 154 ALA A O 1
ATOM 1229 N N . SER A 1 155 ? 20.368 9.192 -11.432 1.00 80.75 155 SER A N 1
ATOM 1230 C CA . SER A 1 155 ? 21.455 9.781 -10.641 1.00 80.75 155 SER A CA 1
ATOM 1231 C C . SER A 1 155 ? 22.713 8.907 -10.568 1.00 80.75 155 SER A C 1
ATOM 1233 O O . SER A 1 155 ? 23.747 9.397 -10.115 1.00 80.75 155 SER A O 1
ATOM 1235 N N . GLY A 1 156 ? 22.644 7.618 -10.925 1.00 69.44 156 GLY A N 1
ATOM 1236 C CA . GLY A 1 156 ? 23.786 6.690 -10.956 1.00 69.44 156 GLY A CA 1
ATOM 1237 C C . GLY A 1 156 ? 24.433 6.345 -9.601 1.00 69.44 156 GLY A C 1
ATOM 1238 O O . GLY A 1 156 ? 25.272 5.455 -9.535 1.00 69.44 156 GLY A O 1
ATOM 1239 N N . LYS A 1 157 ? 24.066 7.031 -8.509 1.00 63.25 157 LYS A N 1
ATOM 1240 C CA . LYS A 1 157 ? 24.697 6.897 -7.181 1.00 63.25 157 LYS A CA 1
ATOM 1241 C C . LYS A 1 157 ? 24.133 5.752 -6.336 1.00 63.25 157 LYS A C 1
ATOM 1243 O O . LYS A 1 157 ? 24.870 5.184 -5.543 1.00 63.25 157 LYS A O 1
ATOM 1248 N N . ASN A 1 158 ? 22.851 5.428 -6.515 1.00 65.75 158 ASN A N 1
ATOM 1249 C CA . ASN A 1 158 ? 22.115 4.401 -5.768 1.00 65.75 158 ASN A CA 1
ATOM 1250 C C . ASN A 1 158 ? 21.316 3.516 -6.740 1.00 65.75 158 ASN A C 1
ATOM 1252 O O . ASN A 1 158 ? 20.109 3.345 -6.574 1.00 65.75 158 ASN A O 1
ATOM 1256 N N . THR A 1 159 ? 21.962 3.017 -7.796 1.00 73.06 159 THR A N 1
ATOM 1257 C CA . THR A 1 159 ? 21.279 2.176 -8.782 1.00 73.06 159 THR A CA 1
ATOM 1258 C C . THR A 1 159 ? 20.798 0.888 -8.123 1.00 73.06 159 THR A C 1
ATOM 1260 O O . THR A 1 159 ? 21.551 0.169 -7.464 1.00 73.06 159 THR A O 1
ATOM 1263 N N . LEU A 1 160 ? 19.505 0.619 -8.262 1.00 79.94 160 LEU A N 1
ATOM 1264 C CA . LEU A 1 160 ? 18.904 -0.625 -7.812 1.00 79.94 160 LEU A CA 1
ATOM 1265 C C . LEU A 1 160 ? 19.348 -1.756 -8.741 1.00 79.94 160 LEU A C 1
ATOM 1267 O O . LEU A 1 160 ? 19.561 -1.540 -9.938 1.00 79.94 160 LEU A O 1
ATOM 1271 N N . SER A 1 161 ? 19.449 -2.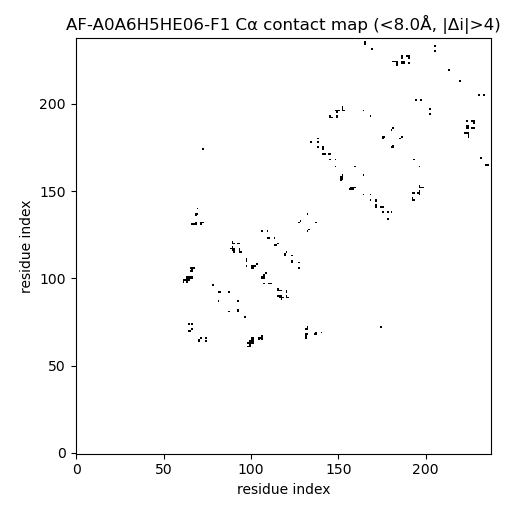975 -8.208 1.00 84.19 161 SER A N 1
ATOM 1272 C CA . SER A 1 161 ? 19.554 -4.143 -9.083 1.00 84.19 161 SER A CA 1
ATOM 1273 C C . SER A 1 161 ? 18.283 -4.275 -9.929 1.00 84.19 161 SER A C 1
ATOM 1275 O O . SER A 1 161 ? 17.215 -3.806 -9.529 1.00 84.19 161 SER A O 1
ATOM 1277 N N . LEU A 1 162 ? 18.374 -4.936 -11.086 1.00 80.75 162 LEU A N 1
ATOM 1278 C CA . LEU A 1 162 ? 17.231 -5.109 -11.992 1.00 80.75 162 LEU A CA 1
ATOM 1279 C C . LEU A 1 162 ? 16.018 -5.739 -11.295 1.00 80.75 162 LEU A C 1
ATOM 1281 O O . LEU A 1 162 ? 14.917 -5.206 -11.392 1.00 80.75 162 LEU A O 1
ATOM 1285 N N . SER A 1 163 ? 16.235 -6.788 -10.496 1.00 84.25 163 SER A N 1
ATOM 1286 C CA . SER A 1 163 ? 15.175 -7.420 -9.699 1.00 84.25 163 SER A CA 1
ATOM 1287 C C . SER A 1 163 ? 14.547 -6.451 -8.688 1.00 84.25 163 SER A C 1
ATOM 1289 O O . SER A 1 163 ? 13.326 -6.370 -8.594 1.00 84.25 163 SER A O 1
ATOM 1291 N N . GLN A 1 164 ? 15.350 -5.652 -7.976 1.00 86.62 164 GLN A N 1
ATOM 1292 C CA . GLN A 1 164 ? 14.821 -4.676 -7.017 1.00 86.62 164 GLN A CA 1
ATOM 1293 C C . GLN A 1 164 ? 14.038 -3.554 -7.700 1.00 86.62 164 GLN A C 1
ATOM 1295 O O . GLN A 1 164 ? 13.044 -3.072 -7.152 1.00 86.62 164 GLN A O 1
ATOM 1300 N N . LEU A 1 165 ? 14.499 -3.112 -8.870 1.00 85.62 165 LEU A N 1
ATOM 1301 C CA . LEU A 1 165 ? 13.807 -2.119 -9.673 1.00 85.62 165 LEU A CA 1
ATOM 1302 C C . LEU A 1 165 ? 12.461 -2.669 -10.149 1.00 85.62 165 LEU A C 1
ATOM 1304 O O . LEU A 1 165 ? 11.440 -2.023 -9.925 1.00 85.62 165 LEU A O 1
ATOM 1308 N N . HIS A 1 166 ? 12.460 -3.868 -10.735 1.00 84.00 166 HIS A N 1
ATOM 1309 C CA . HIS A 1 166 ? 11.255 -4.556 -11.187 1.00 84.00 166 HIS A CA 1
ATOM 1310 C C . HIS A 1 166 ? 10.235 -4.707 -10.054 1.00 84.00 166 HIS A C 1
ATOM 1312 O O . HIS A 1 166 ? 9.100 -4.257 -10.192 1.00 84.00 166 HIS A O 1
ATOM 1318 N N . ASP A 1 167 ? 10.641 -5.240 -8.900 1.00 87.06 167 ASP A N 1
ATOM 1319 C CA . ASP A 1 167 ? 9.731 -5.466 -7.772 1.00 87.06 167 ASP A CA 1
ATOM 1320 C C . ASP A 1 167 ? 9.112 -4.158 -7.263 1.00 87.06 167 ASP A C 1
ATOM 1322 O O . ASP A 1 167 ? 7.922 -4.095 -6.928 1.00 87.06 167 ASP A O 1
ATOM 1326 N N . ARG A 1 168 ? 9.902 -3.077 -7.219 1.00 87.75 168 ARG A N 1
ATOM 1327 C CA . ARG A 1 168 ? 9.418 -1.760 -6.788 1.00 87.75 168 ARG A CA 1
ATOM 1328 C C . ARG A 1 168 ? 8.482 -1.125 -7.807 1.00 87.75 168 ARG A C 1
ATOM 1330 O O . ARG A 1 168 ? 7.448 -0.599 -7.391 1.00 87.75 168 ARG A O 1
ATOM 1337 N N . LEU A 1 169 ? 8.829 -1.181 -9.094 1.00 86.56 169 LEU A N 1
ATOM 1338 C CA . LEU A 1 169 ? 7.984 -0.722 -10.198 1.00 86.56 169 LEU A CA 1
ATOM 1339 C C . LEU A 1 169 ? 6.644 -1.448 -10.171 1.00 86.56 169 LEU A C 1
ATOM 1341 O O . LEU A 1 169 ? 5.595 -0.806 -10.143 1.00 86.56 169 LEU A O 1
ATOM 1345 N N . GLU A 1 170 ? 6.682 -2.775 -10.087 1.00 86.62 170 GLU A N 1
ATOM 1346 C CA . GLU A 1 170 ? 5.484 -3.600 -10.096 1.00 86.62 170 GLU A CA 1
ATOM 1347 C C . GLU A 1 170 ? 4.603 -3.317 -8.881 1.00 86.62 170 GLU A C 1
ATOM 1349 O O . GLU A 1 170 ? 3.391 -3.152 -9.019 1.00 86.62 170 GLU A O 1
ATOM 1354 N N . THR A 1 171 ? 5.205 -3.131 -7.703 1.00 89.44 171 THR A N 1
ATOM 1355 C CA . THR A 1 171 ? 4.474 -2.718 -6.497 1.00 89.44 171 THR A CA 1
ATOM 1356 C C . THR A 1 171 ? 3.727 -1.396 -6.703 1.00 89.44 171 THR A C 1
ATOM 1358 O O . THR A 1 171 ? 2.560 -1.293 -6.319 1.00 89.44 171 THR A O 1
ATOM 1361 N N . GLN A 1 172 ? 4.361 -0.384 -7.314 1.00 88.25 172 GLN A N 1
ATOM 1362 C CA . GLN A 1 172 ? 3.697 0.904 -7.560 1.00 88.25 172 GLN A CA 1
ATOM 1363 C C . GLN A 1 172 ? 2.589 0.771 -8.612 1.00 88.25 172 GLN A C 1
ATOM 1365 O O . GLN A 1 172 ? 1.496 1.309 -8.428 1.00 88.25 172 GLN A O 1
ATOM 1370 N N . LEU A 1 173 ? 2.844 0.035 -9.699 1.00 86.62 173 LEU A N 1
ATOM 1371 C CA . LEU A 1 173 ? 1.876 -0.161 -10.777 1.00 86.62 173 LEU A CA 1
ATOM 1372 C C . LEU A 1 173 ? 0.643 -0.940 -10.298 1.00 86.62 173 LEU A C 1
ATOM 1374 O O . LEU A 1 173 ? -0.478 -0.536 -10.595 1.00 86.62 173 LEU A O 1
ATOM 1378 N N . LEU A 1 174 ? 0.823 -1.999 -9.502 1.00 86.75 174 LEU A N 1
ATOM 1379 C CA . LEU A 1 174 ? -0.281 -2.758 -8.902 1.00 86.75 174 LEU A CA 1
ATOM 1380 C C . LEU A 1 174 ? -1.103 -1.907 -7.925 1.00 86.75 174 LEU A C 1
ATOM 1382 O O . LEU A 1 174 ? -2.331 -2.012 -7.882 1.00 86.75 174 LEU A O 1
ATOM 1386 N N . ALA A 1 175 ? -0.452 -1.033 -7.153 1.00 86.88 175 ALA A N 1
ATOM 1387 C CA . ALA A 1 175 ? -1.155 -0.105 -6.277 1.00 86.88 175 ALA A CA 1
ATOM 1388 C C . ALA A 1 175 ? -2.021 0.878 -7.083 1.00 86.88 175 ALA A C 1
ATOM 1390 O O . ALA A 1 175 ? -3.207 1.035 -6.787 1.00 86.88 175 ALA A O 1
ATOM 1391 N N . LEU A 1 176 ? -1.469 1.476 -8.142 1.00 86.81 176 LEU A N 1
ATOM 1392 C CA . LEU A 1 176 ? -2.192 2.368 -9.055 1.00 86.81 176 LEU A CA 1
ATOM 1393 C C . LEU A 1 176 ? -3.342 1.655 -9.786 1.00 86.81 176 LEU A C 1
ATOM 1395 O O . LEU A 1 176 ? -4.424 2.224 -9.941 1.00 86.81 176 LEU A O 1
ATOM 1399 N N . GLU A 1 177 ? -3.147 0.395 -10.169 1.00 85.31 177 GLU A N 1
ATOM 1400 C CA . GLU A 1 177 ? -4.176 -0.472 -10.748 1.00 85.31 177 GLU A CA 1
ATOM 1401 C C . GLU A 1 177 ? -5.340 -0.696 -9.779 1.00 85.31 177 GLU A C 1
ATOM 1403 O O . GLU A 1 177 ? -6.500 -0.508 -10.145 1.00 85.31 177 GLU A O 1
ATOM 1408 N N . SER A 1 178 ? -5.045 -0.980 -8.508 1.00 84.62 178 SER A N 1
ATOM 1409 C CA . SER A 1 178 ? -6.071 -1.154 -7.472 1.00 84.62 178 SER A CA 1
ATOM 1410 C C . SER A 1 178 ? -6.875 0.121 -7.170 1.00 84.62 178 SER A C 1
ATOM 1412 O O . SER A 1 178 ? -7.997 0.041 -6.665 1.00 84.62 178 SER A O 1
ATOM 1414 N N . LEU A 1 179 ? -6.322 1.293 -7.504 1.00 83.62 179 LEU A N 1
ATOM 1415 C CA . LEU A 1 179 ? -6.982 2.598 -7.409 1.00 83.62 179 LEU A CA 1
ATOM 1416 C C . LEU A 1 179 ? -7.758 2.971 -8.685 1.00 83.62 179 LEU A C 1
ATOM 1418 O O . LEU A 1 179 ? -8.406 4.015 -8.716 1.00 83.62 179 LEU A O 1
ATOM 1422 N N . GLY A 1 180 ? -7.717 2.134 -9.727 1.00 76.31 180 GLY A N 1
ATOM 1423 C CA . GLY A 1 180 ? -8.405 2.365 -10.999 1.00 76.31 180 GLY A CA 1
ATOM 1424 C C . GLY A 1 180 ? -7.679 3.321 -11.952 1.00 76.31 180 GLY A C 1
ATOM 1425 O O . GLY A 1 180 ? -8.294 3.832 -12.887 1.00 76.31 180 GLY A O 1
ATOM 1426 N N . VAL A 1 181 ? -6.381 3.572 -11.736 1.00 70.06 181 VAL A N 1
ATOM 1427 C CA . VAL A 1 181 ? -5.566 4.472 -12.577 1.00 70.06 181 VAL A CA 1
ATOM 1428 C C . VAL A 1 181 ? -5.054 3.782 -13.843 1.00 70.06 181 VAL A C 1
ATOM 1430 O O . VAL A 1 181 ? -4.615 4.451 -14.764 1.00 70.06 181 VAL A O 1
ATOM 1433 N N . THR A 1 182 ? -5.189 2.465 -13.983 1.00 61.03 182 THR A N 1
ATOM 1434 C CA . THR A 1 182 ? -4.804 1.723 -15.204 1.00 61.03 182 THR A CA 1
ATOM 1435 C C . THR A 1 182 ? -5.766 1.889 -16.383 1.00 61.03 182 THR A C 1
ATOM 1437 O O . THR A 1 182 ? -5.685 1.155 -17.363 1.00 61.03 182 THR A O 1
ATOM 1440 N N . SER A 1 183 ? -6.671 2.869 -16.335 1.00 62.09 183 SER A N 1
ATOM 1441 C CA . SER A 1 183 ? -7.446 3.265 -17.510 1.00 62.09 183 SER A CA 1
ATOM 1442 C C . SER A 1 183 ? -6.500 3.663 -18.652 1.00 62.09 183 SER A C 1
ATOM 1444 O O . SER A 1 183 ? -5.491 4.327 -18.406 1.00 62.09 183 SER A O 1
ATOM 1446 N N . GLU A 1 184 ? -6.863 3.329 -19.898 1.00 63.69 184 GLU A N 1
ATOM 1447 C CA . GLU A 1 184 ? -6.165 3.727 -21.140 1.00 63.69 184 GLU A CA 1
ATOM 1448 C C . GLU A 1 184 ? -5.685 5.193 -21.118 1.00 63.69 184 GLU A C 1
ATOM 1450 O O . GLU A 1 184 ? -4.627 5.522 -21.647 1.00 63.69 184 GLU A O 1
ATOM 1455 N N . LYS A 1 185 ? -6.417 6.063 -20.407 1.00 65.25 185 LYS A N 1
ATOM 1456 C CA . LYS A 1 185 ? -6.101 7.482 -20.193 1.00 65.25 185 LYS A CA 1
ATOM 1457 C C . LYS A 1 185 ? -4.747 7.765 -19.533 1.00 65.25 185 LYS A C 1
ATOM 1459 O O . LYS A 1 185 ? -4.142 8.780 -19.859 1.00 65.25 185 LYS A O 1
ATOM 1464 N N . TYR A 1 186 ? -4.281 6.934 -18.601 1.00 72.56 186 TYR A N 1
ATOM 1465 C CA . TYR A 1 186 ? -3.020 7.163 -17.874 1.00 72.56 186 TYR A CA 1
ATOM 1466 C C . TYR A 1 186 ? -1.912 6.195 -18.284 1.00 72.56 186 TYR A C 1
ATOM 1468 O O . TYR A 1 186 ? -0.753 6.392 -17.917 1.00 72.56 186 TYR A O 1
ATOM 1476 N N . ALA A 1 187 ? -2.247 5.171 -19.069 1.00 75.88 187 ALA A N 1
ATOM 1477 C CA . ALA A 1 187 ? -1.316 4.122 -19.444 1.00 75.88 187 ALA A CA 1
ATOM 1478 C C . ALA A 1 187 ? -0.136 4.646 -20.286 1.00 75.88 187 ALA A C 1
ATOM 1480 O O . ALA A 1 187 ? 0.987 4.173 -20.129 1.00 75.88 187 ALA A O 1
ATOM 1481 N N . CYS A 1 188 ? -0.342 5.681 -21.109 1.00 78.00 188 CYS A N 1
ATOM 1482 C CA . CYS A 1 188 ? 0.744 6.305 -21.875 1.00 78.00 188 CYS A CA 1
ATOM 1483 C C . CYS A 1 188 ? 1.764 6.993 -20.950 1.00 78.00 188 CYS A C 1
ATOM 1485 O O . CYS A 1 188 ? 2.959 6.720 -21.017 1.00 78.00 188 CYS A O 1
ATOM 1487 N N . MET A 1 189 ? 1.290 7.810 -20.003 1.00 82.94 189 MET A N 1
ATOM 1488 C CA . MET A 1 189 ? 2.155 8.473 -19.021 1.00 82.94 189 MET A CA 1
ATOM 1489 C C . MET A 1 189 ? 2.899 7.459 -18.142 1.00 82.94 189 MET A C 1
ATOM 1491 O O . MET A 1 189 ? 4.097 7.603 -17.918 1.00 82.94 189 MET A O 1
ATOM 1495 N N . LEU A 1 190 ? 2.204 6.428 -17.655 1.00 81.88 190 LEU A N 1
ATOM 1496 C CA . LEU A 1 190 ? 2.822 5.384 -16.836 1.00 81.88 190 LEU A CA 1
ATOM 1497 C C . LEU A 1 190 ? 3.865 4.588 -17.628 1.00 81.88 190 LEU A C 1
ATOM 1499 O O . LEU A 1 190 ? 4.929 4.311 -17.087 1.00 81.88 190 LEU A O 1
ATOM 1503 N N . SER A 1 191 ? 3.611 4.295 -18.906 1.00 81.88 191 SER A N 1
ATOM 1504 C CA . SER A 1 191 ? 4.592 3.649 -19.788 1.00 81.88 191 SER A CA 1
ATOM 1505 C C . SER A 1 191 ? 5.883 4.456 -19.888 1.00 81.88 191 SER A C 1
ATOM 1507 O O . SER A 1 191 ? 6.956 3.912 -19.649 1.00 81.88 191 SER A O 1
ATOM 1509 N N . LEU A 1 192 ? 5.778 5.762 -20.153 1.00 84.44 192 LEU A N 1
ATOM 1510 C CA . LEU A 1 192 ? 6.941 6.648 -20.259 1.00 84.44 192 LEU A CA 1
ATOM 1511 C C . LEU A 1 192 ? 7.742 6.711 -18.951 1.00 84.44 192 LEU A C 1
ATOM 1513 O O . LEU A 1 192 ? 8.972 6.741 -18.972 1.00 84.44 192 LEU A O 1
ATOM 1517 N N . LEU A 1 193 ? 7.059 6.708 -17.802 1.00 86.38 193 LEU A N 1
ATOM 1518 C CA . LEU A 1 193 ? 7.719 6.691 -16.495 1.00 86.38 193 LEU A CA 1
ATOM 1519 C C . LEU A 1 193 ? 8.455 5.374 -16.234 1.00 86.38 193 LEU A C 1
ATOM 1521 O O . LEU A 1 193 ? 9.556 5.397 -15.690 1.00 86.38 193 LEU A O 1
ATOM 1525 N N . VAL A 1 194 ? 7.872 4.236 -16.619 1.00 84.81 194 VAL A N 1
ATOM 1526 C CA . VAL A 1 194 ? 8.516 2.926 -16.455 1.00 84.81 194 VAL A CA 1
ATOM 1527 C C . VAL A 1 194 ? 9.714 2.792 -17.395 1.00 84.81 194 VAL A C 1
ATOM 1529 O O . VAL A 1 194 ? 10.772 2.367 -16.945 1.00 84.81 194 VAL A O 1
ATOM 1532 N N . GLU A 1 195 ? 9.596 3.216 -18.656 1.00 84.69 195 GLU A N 1
ATOM 1533 C CA . GLU A 1 195 ? 10.720 3.244 -19.605 1.00 84.69 195 GLU A CA 1
ATOM 1534 C C . GLU A 1 195 ? 11.877 4.106 -19.086 1.00 84.69 195 GLU A C 1
ATOM 1536 O O . GLU A 1 195 ? 13.030 3.689 -19.136 1.00 84.69 195 GLU A O 1
ATOM 1541 N N . SER A 1 196 ? 11.565 5.259 -18.487 1.00 86.12 196 SER A N 1
ATOM 1542 C CA . SER A 1 196 ? 12.567 6.162 -17.901 1.00 86.12 196 SER A CA 1
ATOM 1543 C C . SER A 1 196 ? 13.283 5.582 -16.670 1.00 86.12 196 SER A C 1
ATOM 1545 O O . SER A 1 196 ? 14.311 6.111 -16.254 1.00 86.12 196 SER A O 1
ATOM 1547 N N . CYS A 1 197 ? 12.751 4.520 -16.057 1.00 83.62 197 CYS A N 1
ATOM 1548 C CA . CYS A 1 197 ? 13.410 3.809 -14.961 1.00 83.62 197 CYS A CA 1
ATOM 1549 C C . CYS A 1 197 ? 14.434 2.773 -15.449 1.00 83.62 197 CYS A C 1
ATOM 1551 O O . CYS A 1 197 ? 15.285 2.347 -14.661 1.00 83.62 197 CYS A O 1
ATOM 1553 N N . LEU A 1 198 ? 14.333 2.319 -16.703 1.00 83.50 198 LEU A N 1
ATOM 1554 C CA . LEU A 1 198 ? 15.148 1.220 -17.209 1.00 83.50 198 LEU A CA 1
ATOM 1555 C C . LEU A 1 198 ? 16.591 1.662 -17.480 1.00 83.50 198 LEU A C 1
ATOM 1557 O O . LEU A 1 198 ? 16.812 2.737 -18.034 1.00 83.50 198 LEU A O 1
ATOM 1561 N N . PRO A 1 199 ? 17.589 0.825 -17.147 1.00 82.19 199 PRO A N 1
ATOM 1562 C CA . PRO A 1 199 ? 18.950 1.018 -17.631 1.00 82.19 199 PRO A CA 1
ATOM 1563 C C . PRO A 1 199 ? 19.017 1.030 -19.163 1.00 82.19 199 PRO A C 1
ATOM 1565 O O . PRO A 1 199 ? 18.300 0.274 -19.820 1.00 82.19 199 PRO A O 1
ATOM 1568 N N . ASP A 1 200 ? 19.949 1.808 -19.722 1.00 78.69 200 ASP A N 1
ATOM 1569 C CA . ASP A 1 200 ? 20.096 2.019 -21.173 1.00 78.69 200 ASP A CA 1
ATOM 1570 C C . ASP A 1 200 ? 20.153 0.722 -21.994 1.00 78.69 200 ASP A C 1
ATOM 1572 O O . ASP A 1 200 ? 19.660 0.673 -23.120 1.00 78.69 200 ASP A O 1
ATOM 1576 N N . LEU A 1 201 ? 20.765 -0.336 -21.451 1.00 78.38 201 LEU A N 1
ATOM 1577 C CA . LEU A 1 201 ? 20.857 -1.632 -22.128 1.00 78.38 201 LEU A CA 1
ATOM 1578 C C . LEU A 1 201 ? 19.476 -2.281 -22.296 1.00 78.38 201 LEU A C 1
ATOM 1580 O O . LEU A 1 201 ? 19.125 -2.659 -23.412 1.00 78.38 201 LEU A O 1
ATOM 1584 N N . LEU A 1 202 ? 18.670 -2.311 -21.232 1.00 80.25 202 LEU A N 1
ATOM 1585 C CA . LEU A 1 202 ? 17.312 -2.859 -21.275 1.00 80.25 202 LEU A CA 1
ATOM 1586 C C . LEU A 1 202 ? 16.377 -1.997 -22.112 1.00 80.25 202 LEU A C 1
ATOM 1588 O O . LEU A 1 202 ? 15.526 -2.527 -22.819 1.00 80.25 202 LEU A O 1
ATOM 1592 N N . LEU A 1 203 ? 16.543 -0.673 -22.067 1.00 82.94 203 LEU A N 1
ATOM 1593 C CA . LEU A 1 203 ? 15.748 0.227 -22.895 1.00 82.94 203 LEU A CA 1
ATOM 1594 C C . LEU A 1 203 ? 15.992 -0.040 -24.388 1.00 82.94 203 LEU A C 1
ATOM 1596 O O . LEU A 1 203 ? 15.043 -0.121 -25.161 1.00 82.94 203 LEU A O 1
ATOM 1600 N N . ARG A 1 204 ? 17.247 -0.262 -24.795 1.00 82.25 204 ARG A N 1
ATOM 1601 C CA . ARG A 1 204 ? 17.593 -0.601 -26.187 1.00 82.25 204 ARG A CA 1
ATOM 1602 C C . ARG A 1 204 ? 17.037 -1.953 -26.627 1.00 82.25 204 ARG A C 1
ATOM 1604 O O . ARG A 1 204 ? 16.664 -2.118 -27.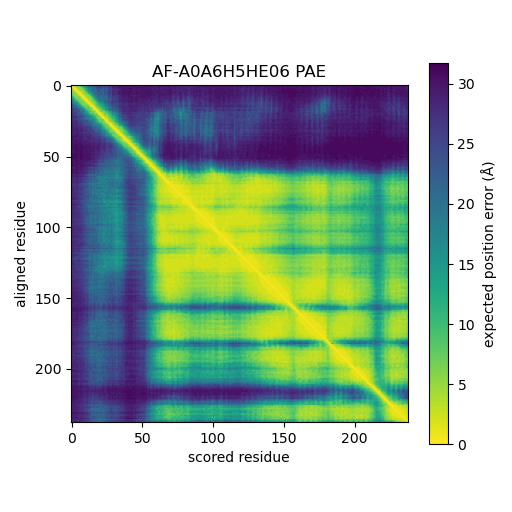789 1.00 82.25 204 ARG A O 1
ATOM 1611 N N . GLU A 1 205 ? 17.020 -2.934 -25.733 1.00 82.69 205 GLU A N 1
ATOM 1612 C CA . GLU A 1 205 ? 16.433 -4.251 -26.001 1.00 82.69 205 GLU A CA 1
ATOM 1613 C C . GLU A 1 205 ? 14.911 -4.164 -26.121 1.00 82.69 205 GLU A C 1
ATOM 1615 O O . GLU A 1 205 ? 14.341 -4.681 -27.085 1.00 82.69 205 GLU A O 1
ATOM 1620 N N . TRP A 1 206 ? 14.272 -3.416 -25.222 1.00 81.62 206 TRP A N 1
ATOM 1621 C CA . TRP A 1 206 ? 12.851 -3.093 -25.284 1.00 81.62 206 TRP A CA 1
ATOM 1622 C C . TRP A 1 206 ? 12.476 -2.380 -26.592 1.00 81.62 206 TRP A C 1
ATOM 1624 O O . TRP A 1 206 ? 11.560 -2.805 -27.297 1.00 81.62 206 TRP A O 1
ATOM 1634 N N . GLU A 1 207 ? 13.224 -1.344 -26.981 1.00 81.62 207 GLU A N 1
ATOM 1635 C CA . GLU A 1 207 ? 13.007 -0.613 -28.234 1.00 81.62 207 GLU A CA 1
ATOM 1636 C C . GLU A 1 207 ? 13.159 -1.514 -29.465 1.00 81.62 207 GLU A C 1
ATOM 1638 O O . GLU A 1 207 ? 12.371 -1.411 -30.409 1.00 81.62 207 GLU A O 1
ATOM 1643 N N . ARG A 1 208 ? 14.133 -2.433 -29.456 1.00 81.06 208 ARG A N 1
ATOM 1644 C CA . ARG A 1 208 ? 14.332 -3.404 -30.540 1.00 81.06 208 ARG A CA 1
ATOM 1645 C C . ARG A 1 208 ? 13.145 -4.356 -30.668 1.00 81.06 208 ARG A C 1
ATOM 1647 O O . ARG A 1 208 ? 12.693 -4.602 -31.786 1.00 81.06 208 ARG A O 1
ATOM 1654 N N . LEU A 1 209 ? 12.634 -4.871 -29.549 1.00 76.06 209 LEU A N 1
ATOM 1655 C CA . LEU A 1 209 ? 11.449 -5.731 -29.533 1.00 76.06 209 LEU A CA 1
ATOM 1656 C C . LEU A 1 209 ? 10.213 -4.981 -30.036 1.00 76.06 209 LEU A C 1
ATOM 1658 O O . LEU A 1 209 ? 9.460 -5.522 -30.840 1.00 76.06 209 LEU A O 1
ATOM 1662 N N . ARG A 1 210 ? 10.057 -3.710 -29.651 1.00 71.94 210 ARG A N 1
ATOM 1663 C CA . ARG A 1 210 ? 8.961 -2.851 -30.117 1.00 71.94 210 ARG A CA 1
ATOM 1664 C C . ARG A 1 210 ? 8.981 -2.644 -31.632 1.00 71.94 210 ARG A C 1
ATOM 1666 O O . ARG A 1 210 ? 7.934 -2.685 -32.267 1.00 71.94 210 ARG A O 1
ATOM 1673 N N . ILE A 1 211 ? 10.159 -2.420 -32.213 1.00 68.81 211 ILE A N 1
ATOM 1674 C CA . ILE A 1 211 ? 10.312 -2.228 -33.665 1.00 68.81 211 ILE A CA 1
ATOM 1675 C C . ILE A 1 211 ? 10.096 -3.550 -34.416 1.00 68.81 211 ILE A C 1
ATOM 1677 O O . ILE A 1 211 ? 9.509 -3.549 -35.494 1.00 68.81 211 ILE A O 1
ATOM 1681 N N . SER A 1 212 ? 10.522 -4.679 -33.840 1.00 63.56 212 SER A N 1
ATOM 1682 C CA . SER A 1 212 ? 10.345 -6.007 -34.440 1.00 63.56 212 SER A CA 1
ATOM 1683 C C . SER A 1 212 ? 8.897 -6.519 -34.403 1.00 63.56 212 SER A C 1
ATOM 1685 O O . SER A 1 212 ? 8.546 -7.350 -35.236 1.00 63.56 212 SER A O 1
ATOM 1687 N N . ASP A 1 213 ? 8.080 -6.054 -33.455 1.00 61.22 213 ASP A N 1
ATOM 1688 C CA . ASP A 1 213 ? 6.653 -6.399 -33.306 1.00 61.22 213 ASP A CA 1
ATOM 1689 C C . ASP A 1 213 ? 5.734 -5.486 -34.153 1.00 61.22 213 ASP A C 1
ATOM 1691 O O . ASP A 1 213 ? 4.547 -5.747 -34.303 1.00 61.22 213 ASP A O 1
ATOM 1695 N N . GLY A 1 214 ? 6.274 -4.409 -34.741 1.00 56.28 214 GLY A N 1
ATOM 1696 C CA . GLY A 1 214 ? 5.541 -3.400 -35.521 1.00 56.28 214 GLY A CA 1
ATOM 1697 C C . GLY A 1 214 ? 5.218 -3.777 -36.973 1.00 56.28 214 GLY A C 1
ATOM 1698 O O . GLY A 1 214 ? 5.045 -2.886 -37.806 1.00 56.28 214 GLY A O 1
ATOM 1699 N N . GLY A 1 215 ? 5.174 -5.068 -37.303 1.00 48.25 215 GLY A N 1
ATOM 1700 C CA . GLY A 1 215 ? 4.750 -5.541 -38.618 1.00 48.25 215 GLY A CA 1
ATOM 1701 C C . GLY A 1 215 ? 3.225 -5.542 -38.756 1.00 48.25 215 GLY A C 1
ATOM 1702 O O . GLY A 1 215 ? 2.585 -6.450 -38.244 1.00 48.25 215 GLY A O 1
ATOM 1703 N N . ASP A 1 216 ? 2.700 -4.555 -39.494 1.00 49.00 216 ASP A N 1
ATOM 1704 C CA . ASP A 1 216 ? 1.424 -4.531 -40.253 1.00 49.00 216 ASP A CA 1
ATOM 1705 C C . ASP A 1 216 ? 0.268 -3.617 -39.784 1.00 49.00 216 ASP A C 1
ATOM 1707 O O . ASP A 1 216 ? -0.469 -3.142 -40.639 1.00 49.00 216 ASP A O 1
ATOM 1711 N N . ASP A 1 217 ? 0.145 -3.196 -38.521 1.00 44.59 217 ASP A N 1
ATOM 1712 C CA . ASP A 1 217 ? -1.002 -2.346 -38.128 1.00 44.59 217 ASP A CA 1
ATOM 1713 C C . ASP A 1 217 ? -0.592 -0.926 -37.707 1.00 44.59 217 ASP A C 1
ATOM 1715 O O . ASP A 1 217 ? -0.124 -0.676 -36.593 1.00 44.59 217 ASP A O 1
ATOM 1719 N N . GLY A 1 218 ? -0.832 0.042 -38.600 1.00 47.66 218 GLY A N 1
ATOM 1720 C CA . GLY A 1 218 ? -0.571 1.483 -38.445 1.00 47.66 218 GLY A CA 1
ATOM 1721 C C . GLY A 1 218 ? -1.367 2.213 -37.347 1.00 47.66 218 GLY A C 1
ATOM 1722 O O . GLY A 1 218 ? -1.678 3.390 -37.507 1.00 47.66 218 GLY A O 1
ATOM 1723 N N . ASN A 1 219 ? -1.702 1.545 -36.238 1.00 46.06 219 ASN A N 1
ATOM 1724 C CA . ASN A 1 219 ? -2.428 2.115 -35.098 1.00 46.06 219 ASN A CA 1
ATOM 1725 C C . ASN A 1 219 ? -1.910 1.649 -33.711 1.00 46.06 219 ASN A C 1
ATOM 1727 O O . ASN A 1 219 ? -2.561 1.880 -32.692 1.00 46.06 219 ASN A O 1
ATOM 1731 N N . SER A 1 220 ? -0.736 1.012 -33.630 1.00 53.34 220 SER A N 1
ATOM 1732 C CA . SER A 1 220 ? -0.216 0.384 -32.396 1.00 53.34 220 SER A CA 1
ATOM 1733 C C . SER A 1 220 ? 0.175 1.347 -31.261 1.00 53.34 220 SER A C 1
ATOM 1735 O O . SER A 1 220 ? 0.326 0.917 -30.119 1.00 53.34 220 SER A O 1
ATOM 1737 N N . PHE A 1 221 ? 0.293 2.652 -31.530 1.00 44.81 221 PHE A N 1
ATOM 1738 C CA . PHE A 1 221 ? 0.623 3.664 -30.515 1.00 44.81 221 PHE A CA 1
ATOM 1739 C C . PHE A 1 221 ? -0.499 3.884 -29.480 1.00 44.81 221 PHE A C 1
ATOM 1741 O O . PHE A 1 221 ? -0.251 4.434 -28.408 1.00 44.81 221 PHE A O 1
ATOM 1748 N N . LEU A 1 222 ? -1.736 3.470 -29.781 1.00 50.31 222 LEU A N 1
ATOM 1749 C CA . LEU A 1 222 ? -2.913 3.867 -29.003 1.00 50.31 222 LEU A CA 1
ATOM 1750 C C . LEU A 1 222 ? -3.414 2.832 -27.997 1.00 50.31 222 LEU A C 1
ATOM 1752 O O . LEU A 1 222 ? -4.267 3.180 -27.184 1.00 50.31 222 LEU A O 1
ATOM 1756 N N . ASP A 1 223 ? -2.863 1.618 -27.965 1.00 61.12 223 ASP A N 1
ATOM 1757 C CA . ASP A 1 223 ? -3.195 0.667 -26.900 1.00 61.12 223 ASP A CA 1
ATOM 1758 C C . ASP A 1 223 ? -2.130 0.681 -25.801 1.00 61.12 223 ASP A C 1
ATOM 1760 O O . ASP A 1 223 ? -1.380 -0.269 -25.559 1.00 61.12 223 ASP A O 1
ATOM 1764 N N . ALA A 1 224 ? -2.041 1.829 -25.133 1.00 60.09 224 ALA A N 1
ATOM 1765 C CA . ALA A 1 224 ? -1.118 2.031 -24.028 1.00 60.09 224 ALA A CA 1
ATOM 1766 C C . ALA A 1 224 ? -1.375 1.055 -22.855 1.00 60.09 224 ALA A C 1
ATOM 1768 O O . ALA A 1 224 ? -0.461 0.769 -22.081 1.00 60.09 224 ALA A O 1
ATOM 1769 N N . GLY A 1 225 ? -2.596 0.510 -22.738 1.00 60.84 225 GLY A N 1
ATOM 1770 C CA . GLY A 1 225 ? -2.924 -0.560 -21.791 1.00 60.84 225 GLY A CA 1
ATOM 1771 C C . GLY A 1 225 ? -2.174 -1.856 -22.110 1.00 60.84 225 GLY A C 1
ATOM 1772 O O . GLY A 1 225 ? -1.495 -2.408 -21.242 1.00 60.84 225 GLY A O 1
ATOM 1773 N N . THR A 1 226 ? -2.204 -2.288 -23.372 1.00 69.50 226 THR A N 1
ATOM 1774 C CA . THR A 1 226 ? -1.397 -3.421 -23.854 1.00 69.50 226 THR A CA 1
ATOM 1775 C C . THR A 1 226 ? 0.107 -3.144 -23.778 1.00 69.50 226 THR A C 1
ATOM 1777 O O . THR A 1 226 ? 0.894 -4.060 -23.534 1.00 69.50 226 THR A O 1
ATOM 1780 N N . HIS A 1 227 ? 0.527 -1.884 -23.904 1.00 74.31 227 HIS A N 1
ATOM 1781 C CA . HIS A 1 227 ? 1.937 -1.503 -23.819 1.00 74.31 227 HIS A CA 1
ATOM 1782 C C . HIS A 1 227 ? 2.558 -1.777 -22.438 1.00 74.31 227 HIS A C 1
ATOM 1784 O O . HIS A 1 227 ? 3.583 -2.456 -22.352 1.00 74.31 227 HIS A O 1
ATOM 1790 N N . ILE A 1 228 ? 1.914 -1.341 -21.346 1.00 76.94 228 ILE A N 1
ATOM 1791 C CA . ILE A 1 228 ? 2.393 -1.634 -19.978 1.00 76.94 228 ILE A CA 1
ATOM 1792 C C . ILE A 1 228 ? 2.421 -3.143 -19.722 1.00 76.94 228 ILE A C 1
ATOM 1794 O O . ILE A 1 228 ? 3.347 -3.644 -19.085 1.00 76.94 228 ILE A O 1
ATOM 1798 N N . ALA A 1 229 ? 1.430 -3.885 -20.224 1.00 77.94 229 ALA A N 1
ATOM 1799 C CA . ALA A 1 229 ? 1.379 -5.335 -20.063 1.00 77.94 229 ALA A CA 1
ATOM 1800 C C . ALA A 1 229 ? 2.552 -6.040 -20.771 1.00 77.94 229 ALA A C 1
ATOM 1802 O O . ALA A 1 229 ? 3.187 -6.912 -20.177 1.00 77.94 229 ALA A O 1
ATOM 1803 N N . LYS A 1 230 ? 2.885 -5.628 -22.003 1.00 78.75 230 LYS A N 1
ATOM 1804 C CA . LYS A 1 230 ? 4.060 -6.129 -22.735 1.00 78.75 230 LYS A CA 1
ATOM 1805 C C . LYS A 1 230 ? 5.365 -5.788 -22.009 1.00 78.75 230 LYS A C 1
ATOM 1807 O O . LYS A 1 230 ? 6.244 -6.640 -21.913 1.00 78.75 230 LYS A O 1
ATOM 1812 N N . LEU A 1 231 ? 5.466 -4.581 -21.451 1.00 77.69 231 LEU A N 1
ATOM 1813 C CA . LEU A 1 231 ? 6.637 -4.137 -20.695 1.00 77.69 231 LEU A CA 1
ATOM 1814 C C . LEU A 1 231 ? 6.832 -4.948 -19.407 1.00 77.69 231 LEU A C 1
ATOM 1816 O O . LEU A 1 231 ? 7.938 -5.399 -19.125 1.00 77.69 231 LEU A O 1
ATOM 1820 N N . ARG A 1 232 ? 5.751 -5.214 -18.663 1.00 80.81 232 ARG A N 1
ATOM 1821 C CA . ARG A 1 232 ? 5.769 -6.106 -17.488 1.00 80.81 232 ARG A CA 1
ATOM 1822 C C . ARG A 1 232 ? 6.258 -7.511 -17.838 1.00 80.81 232 ARG A C 1
ATOM 1824 O O . ARG A 1 232 ? 7.018 -8.103 -17.081 1.00 80.81 232 ARG A O 1
ATOM 1831 N N . GLU A 1 233 ? 5.817 -8.054 -18.969 1.00 81.88 233 GLU A N 1
ATOM 1832 C CA . GLU A 1 233 ? 6.237 -9.383 -19.419 1.00 81.88 233 GLU A CA 1
ATOM 1833 C C . GLU A 1 233 ? 7.705 -9.407 -19.866 1.00 81.88 233 GLU A C 1
ATOM 1835 O O . GLU A 1 233 ? 8.403 -10.372 -19.572 1.00 81.88 233 GLU A O 1
ATOM 1840 N N . PHE A 1 234 ? 8.194 -8.347 -20.516 1.00 81.75 234 PHE A N 1
ATOM 1841 C CA . PHE A 1 234 ? 9.613 -8.204 -20.847 1.00 81.75 234 PHE A CA 1
ATOM 1842 C C . PHE A 1 234 ? 10.482 -8.196 -19.585 1.00 81.75 234 PHE A C 1
ATOM 1844 O O . PHE A 1 234 ? 11.394 -9.007 -19.470 1.00 81.75 234 PHE A O 1
ATOM 1851 N N . LEU A 1 235 ? 10.138 -7.366 -18.596 1.00 80.50 235 LEU A N 1
ATOM 1852 C CA . LEU A 1 235 ? 10.908 -7.260 -17.352 1.00 80.50 235 LEU A CA 1
ATOM 1853 C C . LEU A 1 235 ? 10.862 -8.519 -16.475 1.00 80.50 235 LEU A C 1
ATOM 1855 O O . LEU A 1 235 ? 11.690 -8.659 -15.585 1.00 80.50 235 LEU A O 1
ATOM 1859 N N . ARG A 1 236 ? 9.906 -9.427 -16.700 1.00 80.00 236 ARG A N 1
ATOM 1860 C CA . ARG A 1 236 ? 9.837 -10.724 -16.009 1.00 80.00 236 ARG A CA 1
ATOM 1861 C C . ARG A 1 236 ? 10.792 -11.765 -16.604 1.00 80.00 236 ARG A C 1
ATOM 1863 O O . ARG A 1 236 ? 11.092 -12.754 -15.939 1.00 80.00 236 ARG A O 1
ATOM 1870 N N . ARG A 1 237 ? 11.182 -11.604 -17.871 1.00 77.25 237 ARG A N 1
ATOM 1871 C CA . ARG A 1 237 ? 11.999 -12.581 -18.612 1.00 77.25 237 ARG A CA 1
ATOM 1872 C C . ARG A 1 237 ? 13.498 -12.409 -18.394 1.00 77.25 237 ARG A C 1
ATOM 1874 O O . ARG A 1 237 ? 14.227 -13.361 -18.657 1.00 77.25 237 ARG A O 1
ATOM 1881 N N . GLU A 1 238 ? 13.905 -11.234 -17.934 1.00 65.75 238 GLU A N 1
ATOM 1882 C CA . GLU A 1 238 ? 15.293 -10.826 -17.703 1.00 65.75 238 GLU A CA 1
ATOM 1883 C C . GLU A 1 238 ? 15.675 -10.927 -16.221 1.00 65.75 238 GLU A C 1
ATOM 1885 O O . GLU A 1 238 ? 16.755 -11.482 -15.917 1.00 65.75 238 GLU A O 1
#

Organism: NCBI:txid355587

Radius of gyration: 24.68 Å; Cα contacts (8 Å, |Δi|>4): 141; chains: 1; bounding box: 77×44×78 Å

Secondary structure (DSSP, 8-state):
-----------PPP--PPPGGGSTTTSS-------PPP------------SS----PPP--PPPB--SGGGHHHHHHHHHHHHH-SSS-HHHHHHHHHHHBPTTSHHHHHHHTS-SSHHHHHHHHHHHHHHH--HHHHHHHHHHHHHHHHHHHHTSSSPPPHHHHHHHHHHHHHHHHHTTTTSHHHHHHHHHHHHTTS-HHHHHHHHHHHHHT-SS-TTGGG-HHHHHHHHHHHHHH-

Sequence (238 aa):
MEEKRCSKSQRRAKESHPCSQCDKTIGRVGLNIVVNSLPPTGAGSSLSVSEKGVLKLPKLELRKFDIQPRTWISFWACFRKIHERTDIDAEDKFQLLLLTAQEGTAARQLLDSFPPSSENYEKAISQLKSRFGRPELLIELYVRELLNLVLTQASGKNTLSLSQLHDRLETQLLALESLGVTSEKYACMLSLLVESCLPDLLLREWERLRISDGGDDGNSFLDAGTHIAKLREFLRRE

pLDDT: mean 70.24, std 23.71, range [26.03, 94.12]